Protein AF-A0AAV7CK37-F1 (afdb_monomer_lite)

Structure (mmCIF, N/CA/C/O backbone):
data_AF-A0AAV7CK37-F1
#
_entry.id   AF-A0AAV7CK37-F1
#
loop_
_atom_site.group_PDB
_atom_site.id
_atom_site.type_symbol
_atom_site.label_atom_id
_atom_site.label_alt_id
_atom_site.label_comp_id
_atom_site.label_asym_id
_atom_site.label_entity_id
_atom_site.label_seq_id
_atom_site.pdbx_PDB_ins_code
_atom_site.Cartn_x
_atom_site.Cartn_y
_atom_site.Cartn_z
_atom_site.occupancy
_atom_site.B_iso_or_equiv
_atom_site.auth_seq_id
_atom_site.auth_comp_id
_atom_site.auth_asym_id
_atom_site.auth_atom_id
_atom_site.pdbx_PDB_model_num
ATOM 1 N N . MET A 1 1 ? 27.923 -30.339 36.259 1.00 50.94 1 MET A N 1
ATOM 2 C CA . MET A 1 1 ? 29.121 -29.574 35.852 1.00 50.94 1 MET A CA 1
ATOM 3 C C . MET A 1 1 ? 29.099 -29.269 34.346 1.00 50.94 1 MET A C 1
ATOM 5 O O . MET A 1 1 ? 29.929 -29.786 33.626 1.00 50.94 1 MET A O 1
ATOM 9 N N . TYR A 1 2 ? 28.174 -28.431 33.855 1.00 35.53 2 TYR A N 1
ATOM 10 C CA . TYR A 1 2 ? 28.142 -27.984 32.441 1.00 35.53 2 TYR A CA 1
ATOM 11 C C . TYR A 1 2 ? 27.545 -26.566 32.301 1.00 35.53 2 TYR A C 1
ATOM 13 O O . TYR A 1 2 ? 26.713 -26.288 31.450 1.00 35.53 2 TYR A O 1
ATOM 21 N N . ARG A 1 3 ? 27.951 -25.635 33.175 1.00 47.59 3 ARG A N 1
ATOM 22 C CA . ARG A 1 3 ? 27.621 -24.195 33.061 1.00 47.59 3 ARG A CA 1
ATOM 23 C C . ARG A 1 3 ? 28.866 -23.304 33.170 1.00 47.59 3 ARG A C 1
ATOM 25 O O . ARG A 1 3 ? 28.808 -22.204 33.699 1.00 47.59 3 ARG A O 1
ATOM 32 N N . ARG A 1 4 ? 30.022 -23.794 32.706 1.00 50.53 4 ARG A N 1
ATOM 33 C CA . ARG A 1 4 ? 31.273 -23.007 32.641 1.00 50.53 4 ARG A CA 1
ATOM 34 C C . ARG A 1 4 ? 31.944 -23.007 31.262 1.00 50.53 4 ARG A C 1
ATOM 36 O O . ARG A 1 4 ? 33.038 -22.482 31.141 1.00 50.53 4 ARG A O 1
ATOM 43 N N . ALA A 1 5 ? 31.289 -23.534 30.223 1.00 46.94 5 ALA A N 1
ATOM 44 C CA . ALA A 1 5 ? 31.870 -23.614 28.876 1.00 46.94 5 ALA A CA 1
ATOM 45 C C . ALA A 1 5 ? 31.309 -22.592 27.863 1.00 46.94 5 ALA A C 1
ATOM 47 O O . ALA A 1 5 ? 31.921 -22.392 26.823 1.00 46.94 5 ALA A O 1
ATOM 48 N N . LEU A 1 6 ? 30.204 -21.890 28.156 1.00 41.53 6 LEU A N 1
ATOM 49 C CA . LEU A 1 6 ? 29.609 -20.909 27.225 1.00 41.53 6 LEU A CA 1
ATOM 50 C C . LEU A 1 6 ? 29.933 -19.440 27.540 1.00 41.53 6 LEU A C 1
ATOM 52 O O . LEU A 1 6 ? 29.431 -18.547 26.871 1.00 41.53 6 LEU A O 1
ATOM 56 N N . LEU A 1 7 ? 30.805 -19.177 28.517 1.00 43.31 7 LEU A N 1
ATOM 57 C CA . LEU A 1 7 ? 31.333 -17.830 28.780 1.00 43.31 7 LEU A CA 1
ATOM 58 C C . LEU A 1 7 ? 32.742 -17.616 28.200 1.00 43.31 7 LEU A C 1
ATOM 60 O O . LEU A 1 7 ? 33.297 -16.533 28.336 1.00 43.31 7 LEU A O 1
ATOM 64 N N . SER A 1 8 ? 33.314 -18.618 27.520 1.00 39.12 8 SER A N 1
ATOM 65 C CA . SER A 1 8 ? 34.660 -18.524 26.935 1.00 39.12 8 SER A CA 1
ATOM 66 C C . SER A 1 8 ? 34.685 -18.009 25.489 1.00 39.12 8 SER A C 1
ATOM 68 O O . SER A 1 8 ? 35.768 -17.744 24.981 1.00 39.12 8 SER A O 1
ATOM 70 N N . LEU A 1 9 ? 33.534 -17.855 24.819 1.00 38.38 9 LEU A N 1
ATOM 71 C CA . LEU A 1 9 ? 33.475 -17.397 23.418 1.00 38.38 9 LEU A CA 1
ATOM 72 C C . LEU A 1 9 ? 33.033 -15.934 23.243 1.00 38.38 9 LEU A C 1
ATOM 74 O O . LEU A 1 9 ? 33.060 -15.420 22.133 1.00 38.38 9 LEU A O 1
ATOM 78 N N . TYR A 1 10 ? 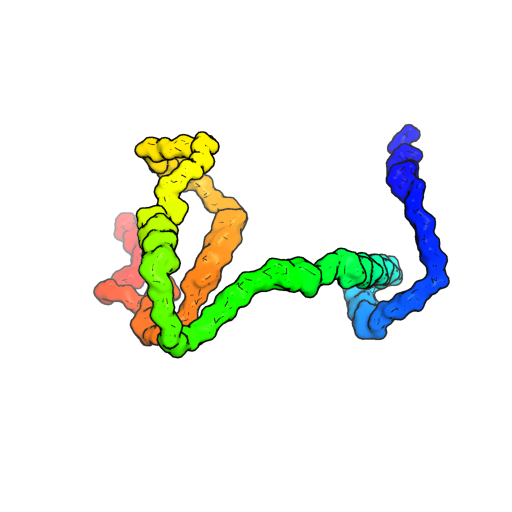32.712 -15.247 24.342 1.00 42.50 10 TYR A N 1
ATOM 79 C CA . TYR A 1 10 ? 32.463 -13.797 24.382 1.00 42.50 10 TYR A CA 1
ATOM 80 C C . TYR A 1 10 ? 33.449 -13.063 25.310 1.00 42.50 10 TYR A C 1
ATOM 82 O O . TYR A 1 10 ? 33.193 -11.951 25.764 1.00 42.50 10 TYR A O 1
ATOM 90 N N . GLY A 1 11 ? 34.595 -13.680 25.609 1.00 42.50 11 GLY A N 1
ATOM 91 C CA . GLY A 1 11 ? 35.696 -13.045 26.330 1.00 42.50 11 GLY A CA 1
ATOM 92 C C . GLY A 1 11 ? 36.666 -12.403 25.348 1.00 42.50 11 GLY A C 1
ATOM 93 O O . GLY A 1 11 ? 37.649 -13.033 24.976 1.00 42.50 11 GLY A O 1
ATOM 94 N N . GLY A 1 12 ? 36.389 -11.181 24.889 1.00 42.38 12 GLY A N 1
ATOM 95 C CA . GLY A 1 12 ? 37.324 -10.540 23.961 1.00 42.38 12 GLY A CA 1
ATOM 96 C C . GLY A 1 12 ? 36.907 -9.240 23.287 1.00 42.38 12 GLY A C 1
ATOM 97 O O . GLY A 1 12 ? 37.352 -8.999 22.174 1.00 42.38 12 GLY A O 1
ATOM 98 N N . LEU A 1 13 ? 36.103 -8.381 23.917 1.00 37.88 13 LEU A N 1
ATOM 99 C CA . LEU A 1 13 ? 36.130 -6.954 23.578 1.00 37.88 13 LEU A CA 1
ATOM 100 C C . LEU A 1 13 ? 36.292 -6.148 24.861 1.00 37.88 13 LEU A C 1
ATOM 102 O O . LEU A 1 13 ? 35.346 -5.906 25.607 1.00 37.88 13 LEU A O 1
ATOM 106 N N . GLN A 1 14 ? 37.543 -5.773 25.111 1.00 38.62 14 GLN A N 1
ATOM 107 C CA . GLN A 1 14 ? 37.938 -4.788 26.103 1.00 38.62 14 GLN A CA 1
ATOM 108 C C . GLN A 1 14 ? 37.073 -3.531 25.911 1.00 38.62 14 GLN A C 1
ATOM 110 O O . GLN A 1 14 ? 37.171 -2.850 24.890 1.00 38.62 14 GLN A O 1
ATOM 115 N N . LEU A 1 15 ? 36.209 -3.246 26.886 1.00 38.91 15 LEU A N 1
ATOM 116 C CA . LEU A 1 15 ? 35.395 -2.035 26.923 1.00 38.91 15 LEU A CA 1
ATOM 117 C C . LEU A 1 15 ? 36.331 -0.814 26.958 1.00 38.91 15 LEU A C 1
ATOM 119 O O . LEU A 1 15 ? 37.142 -0.713 27.886 1.00 38.91 15 LEU A O 1
ATOM 123 N N . PRO A 1 16 ? 36.257 0.124 25.995 1.00 37.53 16 PRO A N 1
ATOM 124 C CA . PRO A 1 16 ? 36.972 1.379 26.130 1.00 37.53 16 PRO A CA 1
ATOM 125 C C . PRO A 1 16 ? 36.409 2.123 27.339 1.00 37.53 16 PRO A C 1
ATOM 127 O O . PRO A 1 16 ? 35.198 2.291 27.491 1.00 37.53 16 PRO A O 1
ATOM 130 N N . GLY A 1 17 ? 37.337 2.510 28.211 1.00 39.66 17 GLY A N 1
ATOM 131 C CA . GLY A 1 17 ? 37.085 3.107 29.506 1.00 39.66 17 GLY A CA 1
ATOM 132 C C . GLY A 1 17 ? 36.079 4.251 29.481 1.00 39.66 17 GLY A C 1
ATOM 133 O O . GLY A 1 17 ? 35.983 5.028 28.530 1.00 39.66 17 GLY A O 1
ATOM 134 N N . ASN A 1 18 ? 35.368 4.314 30.602 1.00 49.09 18 ASN A N 1
ATOM 135 C CA . ASN A 1 18 ? 34.444 5.343 31.037 1.00 49.09 18 ASN A CA 1
ATOM 136 C C . ASN A 1 18 ? 34.843 6.749 30.546 1.00 49.09 18 ASN A C 1
ATOM 138 O O . ASN A 1 18 ? 35.682 7.429 31.134 1.00 49.09 18 ASN A O 1
ATOM 142 N N . ARG A 1 19 ? 34.246 7.170 29.430 1.00 46.94 19 ARG A N 1
ATOM 143 C CA . ARG A 1 19 ? 34.138 8.566 29.006 1.00 46.94 19 ARG A CA 1
ATOM 144 C C . ARG A 1 19 ? 32.718 8.732 28.508 1.00 46.94 19 ARG A C 1
ATOM 146 O O . ARG A 1 19 ? 32.388 8.325 27.394 1.00 46.94 19 ARG A O 1
ATOM 153 N N . GLU A 1 20 ? 31.876 9.249 29.387 1.00 54.72 20 GLU A N 1
ATOM 154 C CA . GLU A 1 20 ? 30.467 9.533 29.154 1.00 54.72 20 GLU A CA 1
ATOM 155 C C . GLU A 1 20 ? 30.320 10.454 27.938 1.00 54.72 20 GLU A C 1
ATOM 157 O O . GLU A 1 20 ? 30.398 11.675 28.034 1.00 54.72 20 GLU A O 1
ATOM 162 N N . LYS A 1 21 ? 30.140 9.877 26.747 1.00 58.34 21 LYS A N 1
ATOM 163 C CA . LYS A 1 21 ? 29.645 10.653 25.612 1.00 58.34 21 LYS A CA 1
ATOM 164 C C . LYS A 1 21 ? 28.191 10.988 25.934 1.00 58.34 21 LYS A C 1
ATOM 166 O O . LYS A 1 21 ? 27.403 10.048 26.086 1.00 58.34 21 LYS A O 1
ATOM 171 N N . PRO A 1 22 ? 27.822 12.275 26.034 1.00 65.44 22 PRO A N 1
ATOM 172 C CA . PRO A 1 22 ? 26.470 12.630 26.410 1.00 65.44 22 PRO A CA 1
ATOM 173 C C . PRO A 1 22 ? 25.499 12.134 25.332 1.00 65.44 22 PRO A C 1
ATOM 175 O O . PRO A 1 22 ? 25.623 12.412 24.129 1.00 65.44 22 PRO A O 1
ATOM 178 N N . VAL A 1 23 ? 24.546 11.324 25.783 1.00 73.06 23 VAL A N 1
ATOM 179 C CA . VAL A 1 23 ? 23.271 11.133 25.095 1.00 73.06 23 VAL A CA 1
ATOM 180 C C . VAL A 1 23 ? 22.524 12.466 25.226 1.00 73.06 23 VAL A C 1
ATOM 182 O O . VAL A 1 23 ? 22.715 13.173 26.217 1.00 73.06 23 VAL A O 1
ATOM 185 N N . SER A 1 24 ? 21.773 12.884 24.203 1.00 86.25 24 SER A N 1
ATOM 186 C CA . SER A 1 24 ? 21.024 14.143 24.296 1.00 86.25 24 SER A CA 1
ATOM 187 C C . SER A 1 24 ? 20.072 14.085 25.489 1.00 86.25 24 SER A C 1
ATOM 189 O O . SER A 1 24 ? 19.526 13.026 25.797 1.00 86.25 24 SER A O 1
ATOM 191 N N . LYS A 1 25 ? 19.890 15.226 26.163 1.00 87.69 25 LYS A N 1
ATOM 192 C CA . LYS A 1 25 ? 19.057 15.325 27.368 1.00 87.69 25 LYS A CA 1
ATOM 193 C C . LYS A 1 25 ? 17.646 14.771 27.127 1.00 87.69 25 LYS A C 1
ATOM 195 O O . LYS A 1 25 ? 17.171 13.964 27.907 1.00 87.69 25 LYS A O 1
ATOM 200 N N . GLU A 1 26 ? 17.075 15.074 25.963 1.00 92.38 26 GLU A N 1
ATOM 201 C CA . GLU A 1 26 ? 15.769 14.569 25.517 1.00 92.38 26 GLU A CA 1
ATOM 202 C C . GLU A 1 26 ? 15.684 13.034 25.463 1.00 92.38 26 GLU A C 1
ATOM 204 O O . GLU A 1 26 ? 14.687 12.452 25.877 1.00 92.38 26 GLU A O 1
ATOM 209 N N . LEU A 1 27 ? 16.732 12.357 24.977 1.00 90.56 27 LEU A N 1
ATOM 210 C CA . LEU A 1 27 ? 16.749 10.893 24.883 1.00 90.56 27 LEU A CA 1
ATOM 211 C C . LEU A 1 27 ? 16.927 10.234 26.256 1.00 90.56 27 LEU A C 1
ATOM 213 O O . LEU A 1 27 ? 16.428 9.132 26.469 1.00 90.56 27 LEU A O 1
ATOM 217 N N . ALA A 1 28 ? 17.626 10.897 27.180 1.00 90.38 28 ALA A N 1
ATOM 218 C CA . ALA A 1 28 ? 17.742 10.436 28.560 1.00 90.38 28 ALA A CA 1
ATOM 219 C C . ALA A 1 28 ? 16.413 10.591 29.316 1.00 90.38 28 ALA A C 1
ATOM 221 O O . ALA A 1 28 ? 15.982 9.655 29.987 1.00 90.38 28 ALA A O 1
ATOM 222 N N . ASP A 1 29 ? 15.726 11.719 29.131 1.00 93.19 29 ASP A N 1
ATOM 223 C CA . ASP A 1 29 ? 14.408 11.963 29.723 1.00 93.19 29 ASP A CA 1
ATOM 224 C C . ASP A 1 29 ? 13.376 10.948 29.194 1.00 93.19 29 ASP A C 1
ATOM 226 O O . ASP A 1 29 ? 12.617 10.362 29.968 1.00 93.19 29 ASP A O 1
ATOM 230 N N . ALA A 1 30 ? 13.403 10.653 27.889 1.00 94.25 30 ALA A N 1
ATOM 231 C CA . ALA A 1 30 ? 12.558 9.623 27.284 1.00 94.25 30 ALA A CA 1
ATOM 232 C C . ALA A 1 30 ? 12.861 8.216 27.830 1.00 94.25 30 ALA A C 1
ATOM 234 O O . ALA A 1 30 ? 11.939 7.461 28.140 1.00 94.25 30 ALA A O 1
ATOM 235 N N . ALA A 1 31 ? 14.141 7.869 27.994 1.00 92.06 31 ALA A N 1
ATOM 236 C CA . ALA A 1 31 ? 14.549 6.603 28.600 1.00 92.06 31 ALA A CA 1
ATOM 237 C C . ALA A 1 31 ? 14.022 6.458 30.034 1.00 92.06 31 ALA A C 1
ATOM 239 O O . ALA A 1 31 ? 13.506 5.401 30.402 1.00 92.06 31 ALA A O 1
ATOM 240 N N . SER A 1 32 ? 14.100 7.535 30.817 1.00 91.25 32 SER A N 1
ATOM 241 C CA . SER A 1 32 ? 13.591 7.586 32.187 1.00 91.25 32 SER A CA 1
ATOM 242 C C . SER A 1 32 ? 12.061 7.464 32.239 1.00 91.25 32 SER A C 1
ATOM 244 O O . SER A 1 32 ? 11.516 6.713 33.056 1.00 91.25 32 SER A O 1
ATOM 246 N N . ALA A 1 33 ? 11.348 8.115 31.314 1.00 94.88 33 ALA A N 1
ATOM 247 C CA . ALA A 1 33 ? 9.896 7.992 31.190 1.00 94.88 33 ALA A CA 1
ATOM 248 C C . ALA A 1 33 ? 9.464 6.547 30.878 1.00 94.88 33 ALA A C 1
ATOM 250 O O . ALA A 1 33 ? 8.536 6.035 31.502 1.00 94.88 33 ALA A O 1
ATOM 251 N N . VAL A 1 34 ? 10.177 5.859 29.979 1.00 94.19 34 VAL A N 1
ATOM 252 C CA . VAL A 1 34 ? 9.923 4.442 29.659 1.00 94.19 34 VAL A CA 1
ATOM 253 C C . VAL A 1 34 ? 10.280 3.535 30.836 1.00 94.19 34 VAL A C 1
ATOM 255 O O . VAL A 1 34 ? 9.528 2.628 31.170 1.00 94.19 34 VAL A O 1
ATOM 258 N N . ALA A 1 35 ? 11.388 3.785 31.530 1.00 93.50 35 ALA A N 1
ATOM 259 C CA . ALA A 1 35 ? 11.752 3.002 32.709 1.00 93.50 35 ALA A CA 1
ATOM 260 C C . ALA A 1 35 ? 10.707 3.118 33.835 1.00 93.50 35 ALA A C 1
ATOM 262 O O . ALA A 1 35 ? 10.480 2.161 34.577 1.00 93.50 35 ALA A O 1
ATOM 263 N N . SER A 1 36 ? 10.027 4.264 33.929 1.00 91.38 36 SER A N 1
ATOM 264 C CA . SER A 1 36 ? 8.967 4.520 34.912 1.00 91.38 36 SER A CA 1
ATOM 265 C C . SER A 1 36 ? 7.729 3.632 34.721 1.00 91.38 36 SER A C 1
ATOM 267 O O . SER A 1 36 ? 6.956 3.465 35.662 1.00 91.38 36 SER A O 1
ATOM 269 N N . THR A 1 37 ? 7.552 3.002 33.551 1.00 94.69 37 THR A N 1
ATOM 270 C CA . THR A 1 37 ? 6.471 2.026 33.324 1.00 94.69 37 THR A CA 1
ATOM 271 C C . THR A 1 37 ? 6.769 0.649 33.928 1.00 94.69 37 THR A C 1
ATOM 273 O O . THR A 1 37 ? 5.878 -0.197 33.962 1.00 94.69 37 THR A O 1
ATOM 276 N N . TYR A 1 38 ? 7.995 0.413 34.420 1.00 91.06 38 TYR A N 1
ATOM 277 C CA . TYR A 1 38 ? 8.443 -0.855 35.012 1.00 91.06 38 TYR A CA 1
ATOM 278 C C . TYR A 1 38 ? 8.916 -0.663 36.471 1.00 91.06 38 TYR A C 1
ATOM 280 O O . TYR A 1 38 ? 10.122 -0.605 36.735 1.00 91.06 38 TYR A O 1
ATOM 288 N N . PRO A 1 39 ? 7.997 -0.613 37.460 1.00 83.44 39 PRO A N 1
ATOM 289 C CA . PRO A 1 39 ? 8.312 -0.224 38.842 1.00 83.44 39 PRO A CA 1
ATOM 290 C C . PRO A 1 39 ? 9.304 -1.145 39.565 1.00 83.44 39 PRO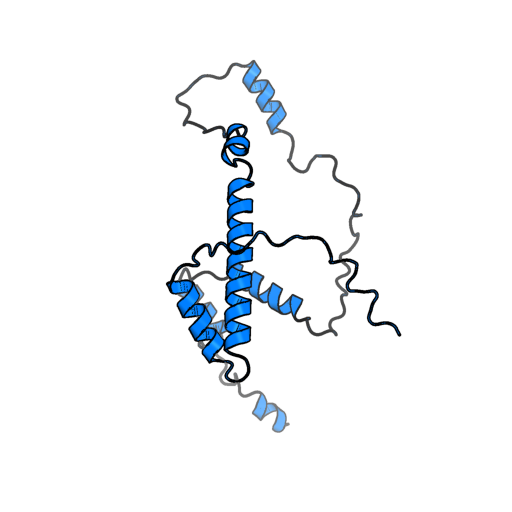 A C 1
ATOM 292 O O . PRO A 1 39 ? 10.030 -0.710 40.453 1.00 83.44 39 PRO A O 1
ATOM 295 N N . SER A 1 40 ? 9.350 -2.426 39.196 1.00 88.94 40 SER A N 1
ATOM 296 C CA . SER A 1 40 ? 10.216 -3.422 39.836 1.00 88.94 40 SER A CA 1
ATOM 297 C C . SER A 1 40 ? 11.673 -3.364 39.366 1.00 88.94 40 SER A C 1
ATOM 299 O O . SER A 1 40 ? 12.555 -3.855 40.069 1.00 88.94 40 SER A O 1
ATOM 301 N N . GLN A 1 41 ? 11.942 -2.788 38.188 1.00 90.12 41 GLN A N 1
ATOM 302 C CA . GLN A 1 41 ? 13.250 -2.857 37.519 1.00 90.12 41 GLN A CA 1
ATOM 303 C C . GLN A 1 41 ? 13.686 -1.526 36.892 1.00 90.12 41 GLN A C 1
ATOM 305 O O . GLN A 1 41 ? 14.629 -1.499 36.107 1.00 90.12 41 GLN A O 1
ATOM 310 N N . GLN A 1 42 ? 13.064 -0.411 37.280 1.00 90.69 42 GLN A N 1
ATOM 311 C CA . GLN A 1 42 ? 13.282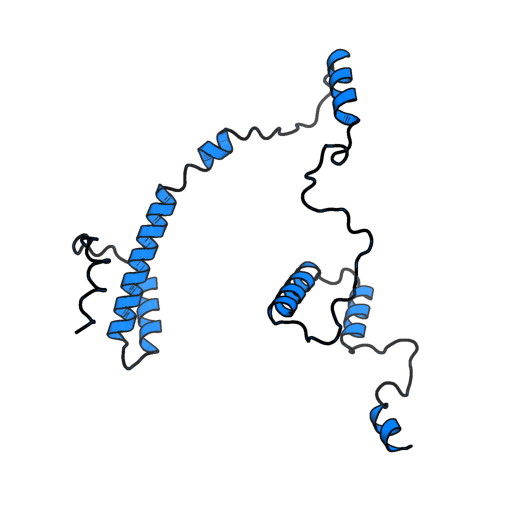 0.924 36.711 1.00 90.69 42 GLN A CA 1
ATOM 312 C C . GLN A 1 42 ? 14.766 1.269 36.495 1.00 90.69 42 GLN A C 1
ATOM 314 O O . GLN A 1 42 ? 15.172 1.606 35.388 1.00 90.69 42 GLN A O 1
ATOM 319 N N . LYS A 1 43 ? 15.608 1.102 37.524 1.00 89.38 43 LYS A N 1
ATOM 320 C CA . LYS A 1 43 ? 17.047 1.414 37.439 1.00 89.38 43 LYS A CA 1
ATOM 321 C C . LYS A 1 43 ? 17.802 0.524 36.447 1.00 89.38 43 LYS A C 1
ATOM 323 O O . LYS A 1 43 ? 18.739 0.987 35.805 1.00 89.38 43 LYS A O 1
ATOM 328 N N . GLN A 1 44 ? 17.419 -0.750 36.347 1.00 90.00 44 GLN A N 1
ATOM 329 C CA . GLN A 1 44 ? 18.047 -1.701 35.426 1.00 90.00 44 GLN A CA 1
ATOM 330 C C . GLN A 1 44 ? 17.647 -1.368 33.987 1.00 90.00 44 GLN A C 1
ATOM 332 O O . GLN A 1 44 ? 18.528 -1.162 33.155 1.00 90.00 44 GLN A O 1
ATOM 337 N N . VAL A 1 45 ? 16.344 -1.190 33.745 1.00 93.31 45 VAL A N 1
ATOM 338 C CA . VAL A 1 45 ? 15.768 -0.847 32.436 1.00 93.31 45 VAL A CA 1
ATOM 339 C C . VAL A 1 45 ? 16.333 0.472 31.903 1.00 93.31 45 VAL A C 1
ATOM 341 O O . VAL A 1 45 ? 16.752 0.540 30.751 1.00 93.31 45 VAL A O 1
ATOM 344 N N . GLU A 1 46 ? 16.418 1.508 32.741 1.00 92.06 46 GLU A N 1
ATOM 345 C CA . GLU A 1 46 ? 17.001 2.798 32.355 1.00 92.06 46 GLU A CA 1
ATOM 346 C C . GLU A 1 46 ? 18.480 2.658 31.963 1.00 92.06 46 GLU A C 1
ATOM 348 O O . GLU A 1 46 ? 18.907 3.153 30.917 1.00 92.06 46 GLU A O 1
ATOM 353 N N . SER A 1 47 ? 19.268 1.942 32.776 1.00 91.44 47 SER A N 1
ATOM 354 C CA . SER A 1 47 ? 20.698 1.748 32.518 1.00 91.44 47 SER A CA 1
ATOM 355 C C . SER A 1 47 ? 20.968 0.943 31.242 1.00 91.44 47 SER A C 1
ATOM 357 O O . SER A 1 47 ? 21.877 1.285 30.480 1.00 91.44 47 SER A O 1
ATOM 359 N N . GLU A 1 48 ? 20.148 -0.077 30.977 1.00 93.38 48 GLU A N 1
ATOM 360 C CA . GLU A 1 48 ? 20.251 -0.935 29.799 1.00 93.38 48 GLU A CA 1
ATOM 361 C C . GLU A 1 48 ? 19.868 -0.169 28.529 1.00 93.38 48 GLU A C 1
ATOM 363 O O . GLU A 1 48 ? 20.612 -0.191 27.543 1.00 93.38 48 GLU A O 1
ATOM 368 N N . LEU A 1 49 ? 18.782 0.611 28.575 1.00 92.75 49 LEU A N 1
ATOM 369 C CA . LEU A 1 49 ? 18.344 1.425 27.442 1.00 92.75 49 LEU A CA 1
ATOM 370 C C . LEU A 1 49 ? 19.380 2.502 27.086 1.00 92.75 49 LEU A C 1
ATOM 372 O O . LEU A 1 49 ? 19.729 2.685 25.916 1.00 92.75 49 LEU A O 1
ATOM 376 N N . LEU A 1 50 ? 19.943 3.182 28.089 1.00 92.00 50 LEU A N 1
ATOM 377 C CA . LEU A 1 50 ? 21.008 4.166 27.875 1.00 92.00 50 LEU A CA 1
ATOM 378 C C . LEU A 1 50 ? 22.277 3.523 27.302 1.00 92.00 50 LEU A C 1
ATOM 380 O O . LEU A 1 50 ? 22.949 4.127 26.459 1.00 92.00 50 LEU A O 1
ATOM 384 N N . GLN A 1 51 ? 22.616 2.303 27.725 1.00 91.00 51 GLN A N 1
ATOM 385 C CA . GLN A 1 51 ? 23.741 1.559 27.164 1.00 91.00 51 GLN A CA 1
ATOM 386 C C . GLN A 1 51 ? 23.500 1.207 25.690 1.00 91.00 51 GLN A C 1
ATOM 388 O O . GLN A 1 51 ? 24.374 1.462 24.856 1.00 91.00 51 GLN A O 1
ATOM 393 N N . GLN A 1 52 ? 22.316 0.696 25.348 1.00 91.69 52 GLN A N 1
ATOM 394 C CA . GLN A 1 52 ? 21.944 0.372 23.969 1.00 91.69 52 GLN A CA 1
ATOM 395 C C . GLN A 1 52 ? 21.948 1.608 23.060 1.00 91.69 52 GLN A C 1
ATOM 397 O O . GLN A 1 52 ? 22.524 1.569 21.970 1.00 91.69 52 GLN A O 1
ATOM 402 N N . LEU A 1 53 ? 21.405 2.737 23.525 1.00 91.50 53 LEU A N 1
ATOM 403 C CA . LEU A 1 53 ? 21.415 4.000 22.778 1.00 91.50 53 LEU A CA 1
ATOM 404 C C . LEU A 1 53 ? 22.838 4.477 22.466 1.00 91.50 53 LEU A C 1
ATOM 406 O O . LEU A 1 53 ? 23.115 4.955 21.363 1.00 91.50 53 LEU A O 1
ATOM 410 N N . ARG A 1 54 ? 23.771 4.324 23.413 1.00 88.19 54 ARG A N 1
ATOM 411 C CA . ARG A 1 54 ? 25.185 4.668 23.194 1.00 88.19 54 ARG A CA 1
ATOM 412 C C . ARG A 1 54 ? 25.824 3.774 22.134 1.00 88.19 54 ARG A C 1
ATOM 414 O O . ARG A 1 54 ? 26.546 4.296 21.284 1.00 88.19 54 ARG A O 1
ATOM 421 N N . LEU A 1 55 ? 25.551 2.469 22.166 1.00 89.75 55 LEU A N 1
ATOM 422 C CA . LEU A 1 55 ? 26.052 1.516 21.170 1.00 89.75 55 LEU A CA 1
ATOM 423 C C . LEU A 1 55 ? 25.509 1.836 19.774 1.00 89.75 55 LEU A C 1
ATOM 425 O O . LEU A 1 55 ? 26.287 1.973 18.832 1.00 89.75 55 LEU A O 1
ATOM 429 N N . HIS A 1 56 ? 24.200 2.059 19.653 1.00 87.56 56 HIS A N 1
ATOM 430 C CA . HIS A 1 56 ? 23.572 2.424 18.382 1.00 87.56 56 HIS A CA 1
ATOM 431 C C . HIS A 1 56 ? 24.089 3.757 17.841 1.00 87.56 56 HIS A C 1
ATOM 433 O O . HIS A 1 56 ? 24.341 3.867 16.646 1.00 87.56 56 HIS A O 1
ATOM 439 N N . LYS A 1 57 ? 24.322 4.759 18.699 1.00 86.75 57 LYS A N 1
ATOM 440 C CA . LYS A 1 57 ? 24.919 6.038 18.284 1.00 86.75 57 LYS A CA 1
ATOM 441 C C . LYS A 1 57 ? 26.334 5.850 17.735 1.00 86.75 57 LYS A C 1
ATOM 443 O O . LYS A 1 57 ? 26.681 6.467 16.734 1.00 86.75 57 LYS A O 1
ATOM 448 N N . GLN A 1 58 ? 27.148 5.000 18.363 1.00 84.50 58 GLN A N 1
ATOM 449 C CA . GLN A 1 58 ? 28.492 4.687 17.865 1.00 84.50 58 GLN A CA 1
ATOM 450 C C . GLN A 1 58 ? 28.436 3.949 16.529 1.00 84.50 58 GLN A C 1
ATOM 452 O O . GLN A 1 58 ? 29.106 4.364 15.589 1.00 84.50 58 GLN A O 1
ATOM 457 N N . MET A 1 59 ? 27.585 2.929 16.420 1.00 83.75 59 MET A N 1
ATOM 458 C CA . MET A 1 59 ? 27.385 2.178 15.183 1.00 83.75 59 MET A CA 1
ATOM 459 C C . MET A 1 59 ? 26.855 3.073 14.053 1.00 83.75 59 MET A C 1
ATOM 461 O O . MET A 1 59 ? 27.345 2.994 12.933 1.00 83.75 59 MET A O 1
ATOM 465 N N . ALA A 1 60 ? 25.913 3.976 14.337 1.00 84.12 60 ALA A N 1
ATOM 466 C CA . ALA A 1 60 ? 25.388 4.937 13.369 1.00 84.12 60 ALA A CA 1
ATOM 467 C C . ALA A 1 60 ? 26.458 5.939 12.909 1.00 84.12 60 ALA A C 1
ATOM 469 O O . ALA A 1 60 ? 26.551 6.228 11.719 1.00 84.12 60 ALA A O 1
ATOM 470 N N . GLU A 1 61 ? 27.301 6.438 13.819 1.00 82.81 61 GLU A N 1
ATOM 471 C CA . GLU A 1 61 ? 28.437 7.300 13.471 1.00 82.81 61 GLU A CA 1
ATOM 472 C C . GLU A 1 61 ? 29.508 6.550 12.666 1.00 82.81 61 GLU A C 1
ATOM 474 O O . GLU A 1 61 ? 30.069 7.101 11.720 1.00 82.81 61 GLU A O 1
ATOM 479 N N . GLU A 1 62 ? 29.774 5.282 12.980 1.00 81.31 62 GLU A N 1
ATOM 480 C CA . GLU A 1 62 ? 30.668 4.435 12.187 1.00 81.31 62 GLU A CA 1
ATOM 481 C C . GLU A 1 62 ? 30.103 4.148 10.799 1.00 81.31 62 GLU A C 1
ATOM 483 O O . GLU A 1 62 ? 30.833 4.278 9.822 1.00 81.31 62 GLU A O 1
ATOM 488 N N . ILE A 1 63 ? 28.812 3.835 10.678 1.00 76.88 63 ILE A N 1
ATOM 489 C CA . ILE A 1 63 ? 28.131 3.669 9.387 1.00 76.88 63 ILE A CA 1
ATOM 490 C C . ILE A 1 63 ? 28.141 4.984 8.609 1.00 76.88 63 ILE A C 1
ATOM 492 O O . ILE A 1 63 ? 28.375 4.973 7.408 1.00 76.88 63 ILE A O 1
ATOM 496 N N . ARG A 1 64 ? 27.959 6.129 9.267 1.00 73.94 64 ARG A N 1
ATOM 497 C CA . ARG A 1 64 ? 28.023 7.449 8.628 1.00 73.94 64 ARG A CA 1
ATOM 498 C C . ARG A 1 64 ? 29.433 7.793 8.142 1.00 73.94 64 ARG A C 1
ATOM 500 O O . ARG A 1 64 ? 29.573 8.405 7.090 1.00 73.94 64 ARG A O 1
ATOM 507 N N . ARG A 1 65 ? 30.474 7.385 8.875 1.00 70.69 65 ARG A N 1
ATOM 508 C CA . ARG A 1 65 ? 31.886 7.546 8.473 1.00 70.69 65 ARG A CA 1
ATOM 509 C C . ARG A 1 65 ? 32.321 6.540 7.405 1.00 70.69 65 ARG A C 1
ATOM 511 O O . ARG A 1 65 ? 33.123 6.882 6.544 1.00 70.69 65 ARG A O 1
ATOM 518 N N . LYS A 1 66 ? 31.831 5.300 7.484 1.00 68.62 66 LYS A N 1
ATOM 519 C CA . LYS A 1 66 ? 32.157 4.178 6.586 1.00 68.62 66 LYS A CA 1
ATOM 520 C C . LYS A 1 66 ? 31.226 4.096 5.380 1.00 68.62 66 LYS A C 1
ATOM 522 O O . LYS A 1 66 ? 31.513 3.334 4.460 1.00 68.62 66 LYS A O 1
ATOM 527 N N . GLY A 1 67 ? 30.133 4.856 5.379 1.00 65.25 67 GLY A N 1
ATOM 528 C CA . GLY A 1 67 ? 29.233 5.061 4.255 1.00 65.25 67 GLY A CA 1
ATOM 529 C C . GLY A 1 67 ? 30.049 5.608 3.102 1.00 65.25 67 GLY A C 1
ATOM 530 O O . GLY A 1 67 ? 30.244 6.812 2.988 1.00 65.25 67 GLY A O 1
ATOM 531 N N . SER A 1 68 ? 30.611 4.680 2.327 1.00 61.88 68 SER A N 1
ATOM 532 C CA . SER A 1 68 ? 31.524 4.931 1.226 1.00 61.88 68 SER A CA 1
ATOM 533 C C . SER A 1 68 ? 30.922 6.030 0.381 1.00 61.88 68 SER A C 1
ATOM 535 O O . SER A 1 68 ? 29.806 5.839 -0.098 1.00 61.88 68 SER A O 1
ATOM 537 N N . ASP A 1 69 ? 31.649 7.148 0.263 1.00 68.12 69 ASP A N 1
ATOM 538 C CA . ASP A 1 69 ? 31.259 8.374 -0.429 1.00 68.12 69 ASP A CA 1
ATOM 539 C C . ASP A 1 69 ? 30.292 8.051 -1.570 1.00 68.12 69 ASP A C 1
ATOM 541 O O . ASP A 1 69 ? 30.713 7.672 -2.666 1.00 68.12 69 ASP A O 1
ATOM 545 N N . ILE A 1 70 ? 28.985 8.173 -1.322 1.00 72.62 70 ILE A N 1
ATOM 546 C CA . ILE A 1 70 ? 27.976 7.954 -2.364 1.00 72.62 70 ILE A CA 1
ATOM 547 C C . ILE A 1 70 ? 28.281 8.926 -3.515 1.00 72.62 70 ILE A C 1
ATOM 549 O O . ILE A 1 70 ? 28.125 8.587 -4.680 1.00 72.62 70 ILE A O 1
ATOM 553 N N . SER A 1 71 ? 28.879 10.077 -3.193 1.00 69.88 71 SER A N 1
ATOM 554 C CA . SER A 1 71 ? 29.517 11.006 -4.122 1.00 69.88 71 SER A CA 1
ATOM 555 C C . SER A 1 71 ? 30.545 10.354 -5.057 1.00 69.88 71 SER A C 1
ATOM 557 O O . SER A 1 71 ? 30.503 10.644 -6.246 1.00 69.88 71 SER A O 1
ATOM 559 N N . LYS A 1 72 ? 31.434 9.456 -4.602 1.00 74.25 72 LYS A N 1
ATOM 560 C CA . LYS A 1 72 ? 32.367 8.720 -5.487 1.00 74.25 72 LYS A CA 1
ATOM 561 C C . LYS A 1 72 ? 31.635 7.746 -6.407 1.00 74.25 72 LYS A C 1
ATOM 563 O O . LYS A 1 72 ? 31.989 7.649 -7.578 1.00 74.25 72 LYS A O 1
ATOM 568 N N . VAL A 1 73 ? 30.604 7.067 -5.905 1.00 77.25 73 VAL A N 1
ATOM 569 C CA . VAL A 1 73 ? 29.790 6.139 -6.710 1.00 77.25 73 VAL A CA 1
ATOM 570 C C . VAL A 1 73 ? 28.977 6.902 -7.769 1.00 77.25 73 VAL A C 1
ATOM 572 O O . VAL A 1 73 ? 28.976 6.524 -8.939 1.00 77.25 73 VAL A O 1
ATOM 575 N N . ILE A 1 74 ? 28.368 8.033 -7.398 1.00 72.44 74 ILE A N 1
ATOM 576 C CA . ILE A 1 74 ? 27.595 8.904 -8.297 1.00 72.44 74 ILE A CA 1
ATOM 577 C C . ILE A 1 74 ? 28.507 9.664 -9.272 1.00 72.44 74 ILE A C 1
ATOM 579 O O . ILE A 1 74 ? 28.109 9.898 -10.410 1.00 72.44 74 ILE A O 1
ATOM 583 N N . SER A 1 75 ? 29.748 9.994 -8.899 1.00 74.81 75 SER A N 1
ATOM 584 C CA . SER A 1 75 ? 30.695 10.682 -9.798 1.00 74.81 75 SER A CA 1
ATOM 585 C C . SER A 1 75 ? 31.016 9.873 -11.059 1.00 74.81 75 SER A C 1
ATOM 587 O O . SER A 1 75 ? 31.284 10.453 -12.110 1.00 74.81 75 SER A O 1
ATOM 589 N N . GLY A 1 76 ? 30.960 8.538 -10.983 1.00 69.88 76 GLY A N 1
ATOM 590 C CA . GLY A 1 76 ? 31.113 7.658 -12.146 1.00 69.88 76 GLY A CA 1
ATOM 591 C C . GLY A 1 76 ? 29.840 7.507 -12.990 1.00 69.88 76 GLY A C 1
ATOM 592 O O . GLY A 1 76 ? 29.904 7.061 -14.138 1.00 69.88 76 GLY A O 1
ATOM 593 N N . MET A 1 77 ? 28.675 7.894 -12.461 1.00 73.69 77 MET A N 1
ATOM 594 C CA . MET A 1 77 ? 27.390 7.784 -13.150 1.00 73.69 77 MET A CA 1
ATOM 595 C C . MET A 1 77 ? 27.181 8.985 -14.078 1.00 73.69 77 MET A C 1
ATOM 597 O O . MET A 1 77 ? 26.644 10.027 -13.704 1.00 73.69 77 MET A O 1
ATOM 601 N N . LYS A 1 78 ? 27.576 8.833 -15.345 1.00 68.06 78 LYS A N 1
ATOM 602 C CA . LYS A 1 78 ? 27.324 9.834 -16.390 1.00 68.06 78 LYS A CA 1
ATOM 603 C C . LYS A 1 78 ? 25.853 9.807 -16.820 1.00 68.06 78 LYS A C 1
ATOM 605 O O . LYS A 1 78 ? 25.487 9.141 -17.789 1.00 68.06 78 LYS A O 1
ATOM 610 N N . VAL A 1 79 ? 25.004 10.561 -16.125 1.00 68.81 79 VAL A N 1
ATOM 611 C CA . VAL A 1 79 ? 23.620 10.806 -16.553 1.00 68.81 79 VAL A CA 1
ATOM 612 C C . VAL A 1 79 ? 23.658 11.689 -17.800 1.00 68.81 79 VAL A C 1
ATOM 614 O O . VAL A 1 79 ? 24.038 12.859 -17.745 1.00 68.81 79 VAL A O 1
ATOM 617 N N . LYS A 1 80 ? 23.283 11.136 -18.960 1.00 63.62 80 LYS A N 1
ATOM 618 C CA . LYS A 1 80 ? 23.083 11.931 -20.177 1.00 63.62 80 LYS A CA 1
ATOM 619 C C . LYS A 1 80 ? 21.870 12.839 -19.958 1.00 63.62 80 LYS A C 1
ATOM 621 O O . LYS A 1 80 ? 20.744 12.442 -20.238 1.00 63.62 80 LYS A O 1
ATOM 626 N N . LYS A 1 81 ? 22.097 14.062 -19.471 1.00 56.91 81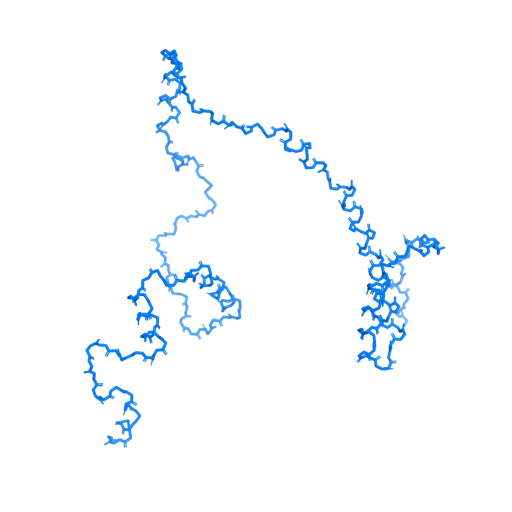 LYS A N 1
ATOM 627 C CA . LYS A 1 81 ? 21.100 15.137 -19.514 1.00 56.91 81 LYS A CA 1
ATOM 628 C C . LYS A 1 81 ? 20.841 15.441 -20.988 1.00 56.91 81 LYS A C 1
ATOM 630 O O . LYS A 1 81 ? 21.664 16.077 -21.645 1.00 56.91 81 LYS A O 1
ATOM 635 N N . GLN A 1 82 ? 19.748 14.915 -21.536 1.00 52.38 82 GLN A N 1
ATOM 636 C CA . GLN A 1 82 ? 19.307 15.310 -22.867 1.00 52.38 82 GLN A CA 1
ATOM 637 C C . GLN A 1 82 ? 18.919 16.786 -22.804 1.00 52.38 82 GLN A C 1
ATOM 639 O O . GLN A 1 82 ? 17.917 17.151 -22.197 1.00 52.38 82 GLN A O 1
ATOM 644 N N . MET A 1 83 ? 19.754 17.645 -23.385 1.00 53.50 83 MET A N 1
ATOM 645 C CA . MET A 1 83 ? 19.339 19.004 -23.708 1.00 53.50 83 MET A CA 1
ATOM 646 C C . MET A 1 83 ? 18.398 18.940 -24.917 1.00 53.50 83 MET A C 1
ATOM 648 O O . MET A 1 83 ? 18.629 18.106 -25.803 1.00 53.50 83 MET A O 1
ATOM 652 N N . PRO A 1 84 ? 17.355 19.787 -24.983 1.00 47.91 84 PRO A N 1
ATOM 653 C CA . PRO A 1 84 ? 16.547 19.905 -26.188 1.00 47.91 84 PRO A CA 1
ATOM 654 C C . PRO A 1 84 ? 17.478 20.294 -27.340 1.00 47.91 84 PRO A C 1
ATOM 656 O O . PRO A 1 84 ? 18.153 21.321 -27.300 1.00 47.91 84 PRO A O 1
ATOM 659 N N . LYS A 1 85 ? 17.597 19.401 -28.327 1.00 54.56 85 LYS A N 1
ATOM 660 C CA . LYS A 1 85 ? 18.497 19.566 -29.467 1.00 54.56 85 LYS A CA 1
ATOM 661 C C . LYS A 1 85 ? 17.966 20.682 -30.367 1.00 54.56 85 LYS A C 1
ATOM 663 O O . LYS A 1 85 ? 17.102 20.433 -31.202 1.00 54.56 85 LYS A O 1
ATOM 668 N N . THR A 1 86 ? 18.525 21.882 -30.260 1.00 50.66 86 THR A N 1
ATOM 669 C CA . THR A 1 86 ? 18.569 22.812 -31.393 1.00 50.66 86 THR A CA 1
ATOM 670 C C . THR A 1 86 ? 19.456 22.183 -32.472 1.00 50.66 86 THR A C 1
ATOM 672 O O . THR A 1 86 ? 20.506 21.610 -32.174 1.00 50.66 86 THR A O 1
ATOM 675 N N . GLY A 1 87 ? 18.962 22.176 -33.709 1.00 55.22 87 GLY A N 1
ATOM 676 C CA . GLY A 1 87 ? 19.346 21.237 -34.762 1.00 55.22 87 GLY A CA 1
ATOM 677 C C . GLY A 1 87 ? 20.846 21.125 -35.037 1.00 55.22 87 GLY A C 1
ATOM 678 O O . GLY A 1 87 ? 21.460 22.027 -35.595 1.00 55.22 87 GLY A O 1
ATOM 679 N N . LYS A 1 88 ? 21.410 19.951 -34.738 1.00 55.78 88 LYS A N 1
ATOM 680 C CA . LYS A 1 88 ? 22.685 19.492 -35.294 1.00 55.78 88 LYS A CA 1
ATOM 681 C C . LYS A 1 88 ? 22.376 18.308 -36.206 1.00 55.78 88 LYS A C 1
ATOM 683 O O . LYS A 1 88 ? 21.865 17.287 -35.742 1.00 55.78 88 LYS A O 1
ATOM 688 N N . GLN A 1 89 ? 22.579 18.484 -37.510 1.00 60.47 89 GLN A N 1
ATOM 689 C CA . GLN A 1 89 ? 22.368 17.427 -38.496 1.00 60.47 89 GLN A CA 1
ATOM 690 C C . GLN A 1 89 ? 23.373 16.297 -38.230 1.00 60.47 89 GLN A C 1
ATOM 692 O O . GLN A 1 89 ? 24.578 16.516 -38.282 1.00 60.47 89 GLN A O 1
ATOM 697 N N . MET A 1 90 ? 22.866 15.111 -37.875 1.00 56.16 90 MET A N 1
ATOM 698 C CA . MET A 1 90 ? 23.680 13.904 -37.672 1.00 56.16 90 MET A CA 1
ATOM 699 C C . MET A 1 90 ? 24.258 13.413 -39.000 1.00 56.16 90 MET A C 1
ATOM 701 O O . MET A 1 90 ? 23.536 13.414 -40.007 1.00 56.16 90 MET A O 1
ATOM 705 N N . SER A 1 91 ? 25.511 12.952 -38.969 1.00 69.06 91 SER A N 1
ATOM 706 C CA . SER A 1 91 ? 26.203 12.348 -40.115 1.00 69.06 91 SER A CA 1
ATOM 707 C C . SER A 1 91 ? 25.445 11.106 -40.628 1.00 69.06 91 SER A C 1
ATOM 709 O O . SER A 1 91 ? 24.833 10.391 -39.824 1.00 69.06 91 SER A O 1
ATOM 711 N N . PRO A 1 92 ? 25.455 10.815 -41.946 1.00 65.44 92 PRO A N 1
ATOM 712 C CA . PRO A 1 92 ? 24.886 9.585 -42.504 1.00 65.44 92 PRO A CA 1
ATOM 713 C C . PRO A 1 92 ? 25.353 8.298 -41.799 1.00 65.44 92 PRO A C 1
ATOM 715 O O . PRO A 1 92 ? 24.518 7.430 -41.544 1.00 65.44 92 PRO A O 1
ATOM 718 N N . GLU A 1 93 ? 26.624 8.222 -41.390 1.00 62.69 93 GLU A N 1
ATOM 719 C CA . GLU A 1 93 ? 27.203 7.070 -40.671 1.00 62.69 93 GLU A CA 1
ATOM 720 C C . GLU A 1 93 ? 26.615 6.904 -39.258 1.00 62.69 93 GLU A C 1
ATOM 722 O O . GLU A 1 93 ? 26.248 5.806 -38.836 1.00 62.69 93 GLU A O 1
ATOM 727 N N . GLU A 1 94 ? 26.418 8.010 -38.531 1.00 60.84 94 GLU A N 1
ATOM 728 C CA . GLU A 1 94 ? 25.797 7.998 -37.197 1.00 60.84 94 GLU A CA 1
ATOM 729 C C . GLU A 1 94 ? 24.324 7.559 -37.261 1.00 60.84 94 GLU A C 1
ATOM 731 O O . GLU A 1 94 ? 23.799 6.934 -36.331 1.00 60.84 94 GLU A O 1
ATOM 736 N N . ARG A 1 95 ? 23.641 7.849 -38.378 1.00 61.91 95 ARG A N 1
ATOM 737 C CA . ARG A 1 95 ? 22.267 7.391 -38.628 1.00 61.91 95 ARG A CA 1
ATOM 738 C C . ARG A 1 95 ? 22.193 5.898 -38.927 1.00 61.91 95 ARG A C 1
ATOM 740 O O . ARG A 1 95 ? 21.139 5.317 -38.688 1.00 61.91 95 ARG A O 1
ATOM 747 N N . GLU A 1 96 ? 23.225 5.280 -39.491 1.00 61.62 96 GLU A N 1
ATOM 748 C CA . GLU A 1 96 ? 23.241 3.834 -39.764 1.00 61.62 96 GLU A CA 1
ATOM 749 C C . GLU A 1 96 ? 23.477 3.024 -38.490 1.00 61.62 96 GLU A C 1
ATOM 751 O O . GLU A 1 96 ? 22.707 2.109 -38.198 1.00 61.62 96 GLU A O 1
ATOM 756 N N . PHE A 1 97 ? 24.419 3.452 -37.647 1.00 57.38 97 PHE A N 1
ATOM 757 C CA . PHE A 1 97 ? 24.680 2.808 -36.356 1.00 57.38 97 PHE A CA 1
ATOM 758 C C . PHE A 1 97 ? 23.446 2.812 -35.429 1.00 57.38 97 PHE A C 1
ATOM 760 O O . PHE A 1 97 ? 23.120 1.813 -34.785 1.00 57.38 97 PHE A O 1
ATOM 767 N N . MET A 1 98 ? 22.692 3.919 -35.410 1.00 58.50 98 MET A N 1
ATOM 768 C CA . MET A 1 98 ? 21.440 4.024 -34.645 1.00 58.50 98 MET A CA 1
ATOM 769 C C . MET A 1 98 ? 20.271 3.253 -35.282 1.00 58.50 98 MET A C 1
ATOM 771 O O . MET A 1 98 ? 19.358 2.832 -34.568 1.00 58.50 98 MET A O 1
ATOM 775 N N . ARG A 1 99 ? 20.285 3.037 -36.605 1.00 56.91 99 ARG A N 1
ATOM 776 C CA . ARG A 1 99 ? 19.276 2.229 -37.315 1.00 56.91 99 ARG A CA 1
ATOM 777 C C . ARG A 1 99 ? 19.408 0.735 -37.015 1.00 56.91 99 ARG A C 1
ATOM 779 O O . ARG A 1 99 ? 18.400 0.039 -37.060 1.00 56.91 99 ARG A O 1
ATOM 786 N N . ASP A 1 100 ? 20.593 0.249 -36.660 1.00 56.47 100 ASP A N 1
ATOM 787 C CA . ASP A 1 100 ? 20.791 -1.162 -36.298 1.00 56.47 100 ASP A CA 1
ATOM 788 C C . ASP A 1 100 ? 20.648 -1.444 -34.798 1.00 56.47 100 ASP A C 1
ATOM 790 O O . ASP A 1 100 ? 20.223 -2.537 -34.411 1.00 56.47 100 ASP A O 1
ATOM 794 N N . ALA A 1 101 ? 20.893 -0.447 -33.944 1.00 60.22 101 ALA A N 1
ATOM 795 C CA . ALA A 1 101 ? 20.626 -0.544 -32.508 1.00 60.22 101 ALA A CA 1
ATOM 796 C C . ALA A 1 101 ? 19.121 -0.547 -32.163 1.00 60.22 101 ALA A C 1
ATOM 798 O O . ALA A 1 101 ? 18.730 -1.057 -31.117 1.00 60.22 101 ALA A O 1
ATOM 799 N N . THR A 1 102 ? 18.266 -0.002 -33.034 1.00 59.00 102 THR A N 1
ATOM 800 C CA . THR A 1 102 ? 16.828 0.206 -32.771 1.00 59.00 102 THR A CA 1
ATOM 801 C C . THR A 1 102 ? 15.918 -0.938 -33.226 1.00 59.00 102 THR A C 1
ATOM 803 O O . THR A 1 102 ? 14.731 -0.924 -32.918 1.00 59.00 102 THR A O 1
ATOM 806 N N . LYS A 1 103 ? 16.446 -1.955 -33.920 1.00 65.81 103 LYS A N 1
ATOM 807 C CA . LYS A 1 103 ? 15.635 -3.052 -34.491 1.00 65.81 103 LYS A CA 1
ATOM 808 C C . LYS A 1 103 ? 15.529 -4.299 -33.609 1.00 65.81 103 LYS A C 1
ATOM 810 O O . LYS A 1 103 ? 14.863 -5.256 -33.992 1.00 65.81 103 LYS A O 1
ATOM 815 N N . LYS A 1 104 ? 16.203 -4.338 -32.456 1.00 73.44 104 LYS A N 1
ATOM 816 C CA . LYS A 1 104 ? 16.217 -5.519 -31.578 1.00 73.44 104 LYS A CA 1
ATOM 817 C C . LYS A 1 104 ? 15.304 -5.279 -30.381 1.00 73.44 104 LYS A C 1
ATOM 819 O O . LYS A 1 104 ? 15.517 -4.344 -29.617 1.00 73.44 104 LYS A O 1
ATOM 824 N N . SER A 1 105 ? 14.285 -6.123 -30.235 1.00 82.56 105 SER A N 1
ATOM 825 C CA . SER A 1 105 ? 13.384 -6.096 -29.081 1.00 82.56 105 SER A CA 1
ATOM 826 C C . SER A 1 105 ? 14.157 -6.416 -27.798 1.00 82.56 105 SER A C 1
ATOM 828 O O . SER A 1 105 ? 15.027 -7.287 -27.792 1.00 82.56 105 SER A O 1
ATOM 830 N N . LEU A 1 106 ? 13.809 -5.761 -26.685 1.00 86.38 106 LEU A N 1
ATOM 831 C CA . LEU A 1 106 ? 14.404 -6.031 -25.365 1.00 86.38 106 LEU A CA 1
ATOM 832 C C . LEU A 1 106 ? 14.260 -7.506 -24.949 1.00 86.38 106 LEU A C 1
ATOM 834 O O . LEU A 1 106 ? 15.066 -8.020 -24.178 1.00 86.38 106 LEU A O 1
ATOM 838 N N . TYR A 1 107 ? 13.268 -8.198 -25.509 1.00 87.00 107 TYR A N 1
ATOM 839 C CA . TYR A 1 107 ? 12.946 -9.587 -25.202 1.00 87.00 107 TYR A CA 1
ATOM 840 C C . TYR A 1 107 ? 13.461 -10.593 -26.247 1.00 87.00 107 TYR A C 1
ATOM 842 O O . TYR A 1 107 ? 13.275 -11.792 -26.066 1.00 87.00 107 TYR A O 1
ATOM 850 N N . SER A 1 108 ? 14.134 -10.159 -27.324 1.00 84.75 108 SER A N 1
ATOM 851 C CA . SER A 1 108 ? 14.627 -11.066 -28.384 1.00 84.75 108 SER A CA 1
ATOM 852 C C . SER A 1 108 ? 15.993 -11.708 -28.085 1.00 84.75 108 SER A C 1
ATOM 854 O O . SER A 1 108 ? 16.621 -12.287 -28.970 1.00 84.75 108 SER A O 1
ATOM 856 N N . GLY A 1 109 ? 16.500 -11.559 -26.859 1.00 85.31 109 GLY A N 1
ATOM 857 C CA . GLY A 1 109 ? 17.794 -12.089 -26.428 1.00 85.31 109 GLY A CA 1
ATOM 858 C C . GLY A 1 109 ? 17.749 -13.545 -25.952 1.00 85.31 109 GLY A C 1
ATOM 859 O O . GLY A 1 109 ? 16.693 -14.138 -25.736 1.00 85.31 109 GLY A O 1
ATOM 860 N N . LYS A 1 110 ? 18.933 -14.129 -25.732 1.00 92.06 110 LYS A N 1
ATOM 861 C CA . LYS A 1 110 ? 19.061 -15.432 -25.064 1.00 92.06 110 LYS A CA 1
ATOM 862 C C . LYS A 1 110 ? 18.640 -15.279 -23.595 1.00 92.06 110 LYS A C 1
ATOM 864 O O . LYS A 1 110 ? 19.300 -14.565 -22.848 1.00 92.06 110 LYS A O 1
ATOM 869 N N . ARG A 1 111 ? 17.558 -15.948 -23.184 1.00 91.00 111 ARG A N 1
ATOM 870 C CA . ARG A 1 111 ? 17.083 -15.970 -21.788 1.00 91.00 111 ARG A CA 1
ATOM 871 C C . ARG A 1 111 ? 17.757 -17.062 -20.954 1.00 91.00 111 ARG A C 1
ATOM 873 O O . ARG A 1 111 ? 18.256 -18.049 -21.497 1.00 91.00 111 ARG A O 1
ATOM 880 N N . LEU A 1 112 ? 17.681 -16.919 -19.633 1.00 90.75 112 LEU A N 1
ATOM 881 C CA . LEU A 1 112 ? 18.059 -17.962 -18.681 1.00 90.75 112 LEU A CA 1
ATOM 882 C C . LEU A 1 112 ? 17.059 -19.125 -18.778 1.00 90.75 112 LEU A C 1
ATOM 884 O O . LEU A 1 112 ? 15.856 -18.931 -18.624 1.00 90.75 112 LEU A O 1
ATOM 888 N N . LYS A 1 113 ? 17.548 -20.334 -19.061 1.00 89.81 113 LYS A N 1
ATOM 889 C CA . LYS A 1 113 ? 16.730 -21.549 -19.238 1.00 89.81 113 LYS A CA 1
ATOM 890 C C . LYS A 1 113 ? 16.599 -22.364 -17.940 1.00 89.81 113 LYS A C 1
ATOM 892 O O . LYS A 1 113 ? 16.634 -23.585 -17.984 1.00 89.81 113 LYS A O 1
ATOM 897 N N . ILE A 1 114 ? 16.515 -21.686 -16.795 1.00 96.19 114 ILE A N 1
ATOM 898 C CA . ILE A 1 114 ? 16.412 -22.334 -15.474 1.00 96.19 114 ILE A CA 1
ATOM 899 C C . ILE A 1 114 ? 14.988 -22.850 -15.249 1.00 96.19 114 ILE A C 1
ATOM 901 O O . ILE A 1 114 ? 14.796 -23.959 -14.768 1.00 96.19 114 ILE A O 1
ATOM 905 N N . PHE A 1 115 ? 13.993 -22.059 -15.652 1.00 91.31 115 PHE A N 1
ATOM 906 C CA . PHE A 1 115 ? 12.586 -22.415 -15.532 1.00 91.31 115 PHE A CA 1
ATOM 907 C C . PHE A 1 115 ? 12.063 -22.923 -16.885 1.00 91.31 115 PHE A C 1
ATOM 909 O O . PHE A 1 115 ? 12.118 -22.172 -17.871 1.00 91.31 115 PHE A O 1
ATOM 916 N N . PRO A 1 116 ? 11.591 -24.183 -16.979 1.00 89.19 116 PRO A N 1
ATOM 917 C CA . PRO A 1 116 ? 10.914 -24.664 -18.176 1.00 89.19 116 PRO A CA 1
ATOM 918 C C . PRO A 1 116 ? 9.609 -23.888 -18.372 1.00 89.19 116 PRO A C 1
ATOM 920 O O . PRO A 1 116 ? 9.019 -23.391 -17.416 1.00 89.19 116 PRO A O 1
ATOM 923 N N . VAL A 1 117 ? 9.161 -23.758 -19.622 1.00 86.94 117 VAL A N 1
ATOM 924 C CA . VAL A 1 117 ? 7.854 -23.150 -19.896 1.00 86.94 117 VAL A CA 1
ATOM 925 C C . VAL A 1 117 ? 6.792 -24.123 -19.385 1.00 86.94 117 VAL A C 1
ATOM 927 O O . VAL A 1 117 ? 6.759 -25.248 -19.888 1.00 86.94 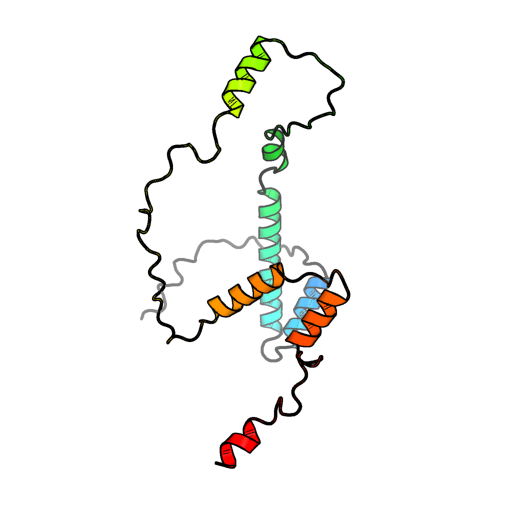117 VAL A O 1
ATOM 930 N N . PRO A 1 118 ? 5.961 -23.743 -18.401 1.00 85.25 118 PRO A N 1
ATOM 931 C CA . PRO A 1 118 ? 4.881 -24.610 -17.960 1.00 85.25 118 PRO A CA 1
ATOM 932 C C . PRO A 1 118 ? 3.894 -24.787 -19.120 1.00 85.25 118 PRO A C 1
ATOM 934 O O . PRO A 1 118 ? 3.460 -23.808 -19.724 1.00 85.25 118 PRO A O 1
ATOM 937 N N . ALA A 1 119 ? 3.581 -26.039 -19.466 1.00 76.69 119 ALA A N 1
ATOM 938 C CA . ALA A 1 119 ? 2.666 -26.369 -20.565 1.00 76.69 119 ALA A CA 1
ATOM 939 C C . ALA A 1 119 ? 1.202 -26.032 -20.231 1.00 76.69 119 ALA A C 1
ATOM 941 O O . ALA A 1 119 ? 0.404 -25.775 -21.127 1.00 76.69 119 ALA A O 1
ATOM 942 N N . ALA A 1 120 ? 0.871 -25.991 -18.942 1.00 72.81 120 ALA A N 1
ATOM 943 C CA . ALA A 1 120 ? -0.396 -25.530 -18.409 1.00 72.81 120 ALA A CA 1
ATOM 944 C C . ALA A 1 120 ? -0.149 -24.975 -17.005 1.00 72.81 120 ALA A C 1
ATOM 946 O O . ALA A 1 120 ? 0.672 -25.505 -16.252 1.00 72.81 120 ALA A O 1
ATOM 947 N N . LEU A 1 121 ? -0.839 -23.891 -16.664 1.00 66.81 121 LEU A N 1
ATOM 948 C CA . LEU A 1 121 ? -0.906 -23.411 -15.294 1.00 66.81 121 LEU A CA 1
ATOM 949 C C . LEU A 1 121 ? -1.855 -24.371 -14.565 1.00 66.81 121 LEU A C 1
ATOM 951 O O . LEU A 1 121 ? -3.073 -24.216 -14.659 1.00 66.81 121 LEU A O 1
ATOM 955 N N . GLU A 1 122 ? -1.330 -25.413 -13.919 1.00 62.53 122 GLU A N 1
ATOM 956 C CA . GLU A 1 122 ? -2.147 -26.215 -13.005 1.00 62.53 122 GLU A CA 1
ATOM 957 C C . GLU A 1 122 ? -2.624 -25.287 -11.885 1.00 62.53 122 GLU A C 1
ATOM 959 O O . GLU A 1 122 ? -1.905 -24.960 -10.947 1.00 62.53 122 GLU A O 1
ATOM 964 N N . THR A 1 123 ? -3.848 -24.788 -12.049 1.00 57.97 123 THR A N 1
ATOM 965 C CA . THR A 1 123 ? -4.518 -23.863 -11.125 1.00 57.97 123 THR A CA 1
ATOM 966 C C . THR A 1 123 ? -5.180 -24.640 -9.979 1.00 57.97 123 THR A C 1
ATOM 968 O O . THR A 1 123 ? -6.045 -24.134 -9.277 1.00 57.97 123 THR A O 1
ATOM 971 N N . SER A 1 124 ? -4.783 -25.895 -9.767 1.00 57.22 124 SER A N 1
ATOM 972 C CA . SER A 1 124 ? -5.276 -26.742 -8.687 1.00 57.22 124 SER A CA 1
ATOM 973 C C . SER A 1 124 ? -4.393 -26.593 -7.452 1.00 57.22 124 SER A C 1
ATOM 975 O O . SER A 1 124 ? -3.758 -27.547 -7.005 1.00 5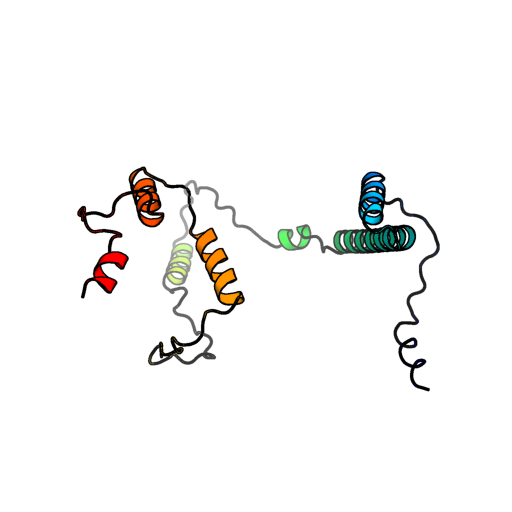7.22 124 SER A O 1
ATOM 977 N N . ILE A 1 125 ? -4.332 -25.387 -6.894 1.00 62.34 125 ILE A N 1
ATOM 978 C CA . ILE A 1 125 ? -3.926 -25.233 -5.496 1.00 62.34 125 ILE A CA 1
ATOM 979 C C . ILE A 1 125 ? -5.228 -25.316 -4.704 1.00 62.34 125 ILE A C 1
ATOM 981 O O . ILE A 1 125 ? -6.117 -24.485 -4.876 1.00 62.34 125 ILE A O 1
ATOM 985 N N . GLY A 1 126 ? -5.370 -26.405 -3.946 1.00 59.50 126 GLY A N 1
ATOM 986 C CA . GLY A 1 126 ? -6.609 -26.823 -3.298 1.00 59.50 126 GLY A CA 1
ATOM 987 C C . GLY A 1 126 ? -7.304 -25.693 -2.545 1.00 59.50 126 GLY A C 1
ATOM 988 O O . GLY A 1 126 ? -6.733 -25.076 -1.651 1.00 59.50 126 GLY A O 1
ATOM 989 N N . THR A 1 127 ? -8.569 -25.476 -2.888 1.00 59.00 127 THR A N 1
ATOM 990 C CA . THR A 1 127 ? -9.499 -24.483 -2.327 1.00 59.00 127 THR A CA 1
ATOM 991 C C . THR A 1 127 ? -9.831 -24.716 -0.840 1.00 59.00 127 THR A C 1
ATOM 993 O O . THR A 1 127 ? -10.709 -24.063 -0.292 1.00 59.00 127 THR A O 1
ATOM 996 N N . GLU A 1 128 ? -9.152 -25.647 -0.167 1.00 58.75 128 GLU A N 1
ATOM 997 C CA . GLU A 1 128 ? -9.509 -26.120 1.175 1.00 58.75 128 GLU A CA 1
ATOM 998 C C . GLU A 1 128 ? -8.671 -25.512 2.306 1.00 58.75 128 GLU A C 1
ATOM 1000 O O . GLU A 1 128 ? -8.996 -25.703 3.476 1.00 58.75 128 GLU A O 1
ATOM 1005 N N . VAL A 1 129 ? -7.610 -24.759 1.996 1.00 74.94 129 VAL A N 1
ATOM 1006 C CA . VAL A 1 129 ? -6.776 -24.122 3.024 1.00 74.94 129 VAL A CA 1
ATOM 1007 C C . VAL A 1 129 ? -7.098 -22.635 3.077 1.00 74.94 129 VAL A C 1
ATOM 1009 O O . VAL A 1 129 ? -6.925 -21.915 2.095 1.00 74.94 129 VAL A O 1
ATOM 1012 N N . SER A 1 130 ? -7.577 -22.167 4.231 1.00 80.75 130 SER A N 1
ATOM 1013 C CA . SER A 1 130 ? -7.744 -20.737 4.490 1.00 80.75 130 SER A CA 1
ATOM 1014 C C . SER A 1 130 ? -6.414 -20.007 4.260 1.00 80.75 130 SER A C 1
ATOM 1016 O O . SER A 1 130 ? -5.379 -20.532 4.684 1.00 80.75 130 SER A O 1
ATOM 1018 N N . PRO A 1 131 ? -6.421 -18.812 3.643 1.00 87.56 131 PRO A N 1
ATOM 1019 C CA . PRO A 1 131 ? -5.202 -18.047 3.398 1.00 87.56 131 PRO A CA 1
ATOM 1020 C C . PRO A 1 131 ? -4.408 -17.869 4.692 1.00 87.56 131 PRO A C 1
ATOM 1022 O O . PRO A 1 131 ? -4.978 -17.611 5.758 1.00 87.56 131 PRO A O 1
ATOM 1025 N N . ASN A 1 132 ? -3.090 -18.025 4.605 1.00 91.44 132 ASN A N 1
ATOM 1026 C CA . ASN A 1 132 ? -2.219 -17.836 5.757 1.00 91.44 132 ASN A CA 1
ATOM 1027 C C . ASN A 1 132 ? -2.097 -16.334 6.083 1.00 91.44 132 ASN A C 1
ATOM 1029 O O . ASN A 1 132 ? -2.389 -15.474 5.253 1.00 91.44 132 ASN A O 1
ATOM 1033 N N . LEU A 1 133 ? -1.607 -16.000 7.278 1.00 95.62 133 LEU A N 1
ATOM 1034 C CA . LEU A 1 133 ? -1.378 -14.618 7.710 1.00 95.62 133 LEU A CA 1
ATOM 1035 C C . LEU A 1 133 ? -0.555 -13.811 6.691 1.00 95.62 133 LEU A C 1
ATOM 1037 O O . LEU A 1 133 ? -0.897 -12.670 6.398 1.00 95.62 133 LEU A O 1
ATOM 1041 N N . TRP A 1 134 ? 0.479 -14.422 6.107 1.00 95.69 134 TRP A N 1
ATOM 1042 C CA . TRP A 1 134 ? 1.307 -13.794 5.074 1.00 95.69 134 TRP A CA 1
ATOM 1043 C C . TRP A 1 134 ? 0.528 -13.453 3.803 1.00 95.69 134 TRP A C 1
ATOM 1045 O O . TRP A 1 134 ? 0.747 -12.392 3.225 1.00 95.69 134 TRP A O 1
ATOM 1055 N N . ASP A 1 135 ? -0.409 -14.312 3.394 1.00 94.31 135 ASP A N 1
ATOM 1056 C CA . ASP A 1 135 ? -1.254 -14.058 2.225 1.00 94.31 135 ASP A CA 1
ATOM 1057 C C . ASP A 1 135 ? -2.197 -12.881 2.497 1.00 94.31 135 ASP A C 1
ATOM 1059 O O . ASP A 1 135 ? -2.416 -12.040 1.627 1.00 94.31 135 ASP A O 1
ATOM 1063 N N . LEU A 1 136 ? -2.714 -12.780 3.728 1.00 95.00 136 LEU A N 1
ATOM 1064 C CA . LEU A 1 136 ? -3.575 -11.676 4.153 1.00 95.00 136 LEU A CA 1
ATOM 1065 C C . LEU A 1 136 ? -2.822 -10.342 4.225 1.00 95.00 136 LEU A C 1
ATOM 1067 O O . LEU A 1 136 ? -3.349 -9.323 3.778 1.00 95.00 136 LEU A O 1
ATOM 1071 N N . GLU A 1 137 ? -1.618 -10.317 4.797 1.00 95.88 137 GLU A N 1
ATOM 1072 C CA . GLU A 1 137 ? -0.799 -9.098 4.867 1.00 95.88 137 GLU A CA 1
ATOM 1073 C C . GLU A 1 137 ? -0.359 -8.636 3.478 1.00 95.88 137 GLU A C 1
ATOM 1075 O O . GLU A 1 137 ? -0.499 -7.455 3.154 1.00 95.88 137 GLU A O 1
ATOM 1080 N N . LEU A 1 138 ? 0.066 -9.568 2.623 1.00 95.81 138 LEU A N 1
ATOM 1081 C CA . LEU A 1 138 ? 0.419 -9.262 1.242 1.00 95.81 138 LEU A CA 1
ATOM 1082 C C . LEU A 1 138 ? -0.790 -8.739 0.454 1.00 95.81 138 LEU A C 1
ATOM 1084 O O . LEU A 1 138 ? -0.674 -7.755 -0.274 1.00 95.81 138 LEU A O 1
ATOM 1088 N N . ALA A 1 139 ? -1.965 -9.355 0.616 1.00 95.56 139 ALA A N 1
ATOM 1089 C CA . ALA A 1 139 ? -3.188 -8.888 -0.032 1.00 95.56 139 ALA A CA 1
ATOM 1090 C C . ALA A 1 139 ? -3.553 -7.457 0.394 1.00 95.56 139 ALA A C 1
ATOM 1092 O O . ALA A 1 139 ? -3.966 -6.659 -0.449 1.00 95.56 139 ALA A O 1
ATOM 1093 N N . LYS A 1 140 ? -3.356 -7.107 1.672 1.00 95.50 140 LYS A N 1
ATOM 1094 C CA . LYS A 1 140 ? -3.549 -5.735 2.166 1.00 95.50 140 LYS A CA 1
ATOM 1095 C C . LYS A 1 140 ? -2.563 -4.754 1.536 1.00 95.50 140 LYS A C 1
ATOM 1097 O O . LYS A 1 140 ? -2.978 -3.669 1.146 1.00 95.50 140 LYS A O 1
ATOM 1102 N N . GLU A 1 141 ? -1.289 -5.117 1.407 1.00 96.62 141 GLU A N 1
ATOM 1103 C CA . GLU A 1 141 ? -0.284 -4.254 0.771 1.00 96.62 141 GLU A CA 1
ATOM 1104 C C . GLU A 1 141 ? -0.593 -4.024 -0.718 1.00 96.62 141 GLU A C 1
ATOM 1106 O O . GLU A 1 141 ? -0.542 -2.890 -1.199 1.00 96.62 141 GLU A O 1
ATOM 1111 N N . ILE A 1 142 ? -0.995 -5.077 -1.438 1.00 96.00 142 ILE A N 1
ATOM 1112 C CA . ILE A 1 142 ? -1.424 -4.974 -2.841 1.00 96.00 142 ILE A CA 1
ATOM 1113 C C . ILE A 1 142 ? -2.663 -4.076 -2.964 1.00 96.00 142 ILE A C 1
ATOM 1115 O O . ILE A 1 142 ? -2.708 -3.219 -3.850 1.00 96.00 142 ILE A O 1
ATOM 1119 N N . ALA A 1 143 ? -3.651 -4.248 -2.079 1.00 94.12 143 ALA A N 1
ATOM 1120 C CA . ALA A 1 143 ? -4.843 -3.406 -2.048 1.00 94.12 143 ALA A CA 1
ATOM 1121 C C . ALA A 1 143 ? -4.475 -1.938 -1.803 1.00 94.12 143 ALA A C 1
ATOM 1123 O O . ALA A 1 143 ? -4.881 -1.082 -2.582 1.00 94.12 143 ALA A O 1
ATOM 1124 N N . PHE A 1 144 ? -3.616 -1.664 -0.819 1.00 94.38 144 PHE A N 1
ATOM 1125 C CA . PHE A 1 144 ? -3.153 -0.316 -0.494 1.00 94.38 144 PHE A CA 1
ATOM 1126 C C . PHE A 1 144 ? -2.457 0.378 -1.674 1.00 94.38 144 PHE A C 1
ATOM 1128 O O . PHE A 1 144 ? -2.695 1.553 -1.932 1.00 94.38 144 PHE A O 1
ATOM 1135 N N . ILE A 1 145 ? -1.633 -0.342 -2.443 1.00 95.19 145 ILE A N 1
ATOM 1136 C CA . ILE A 1 145 ? -0.996 0.215 -3.652 1.00 95.19 145 ILE A CA 1
ATOM 1137 C C . ILE A 1 145 ? -2.038 0.556 -4.730 1.00 95.19 145 ILE A C 1
ATOM 1139 O O . ILE A 1 145 ? -1.843 1.488 -5.513 1.00 95.19 145 ILE A O 1
ATOM 1143 N N . SER A 1 146 ? -3.137 -0.197 -4.785 1.00 90.44 146 SER A N 1
ATOM 1144 C CA . SER A 1 146 ? -4.241 0.046 -5.712 1.00 90.44 146 SER A CA 1
ATOM 1145 C C . SER A 1 146 ? -5.221 1.123 -5.229 1.00 90.44 146 SER A C 1
ATOM 1147 O O . SER A 1 146 ? -6.035 1.580 -6.034 1.00 90.44 146 SER A O 1
ATOM 1149 N N . GLU A 1 147 ? -5.185 1.514 -3.954 1.00 87.25 147 GLU A N 1
ATOM 1150 C CA . GLU A 1 147 ? -6.075 2.527 -3.390 1.00 87.25 147 GLU A CA 1
ATOM 1151 C C . GLU A 1 147 ? -5.680 3.925 -3.885 1.00 87.25 147 GLU A C 1
ATOM 1153 O O . GLU A 1 147 ? -4.576 4.422 -3.662 1.00 87.25 147 GLU A O 1
ATOM 1158 N N . HIS A 1 148 ? -6.611 4.589 -4.564 1.00 86.00 148 HIS A N 1
ATOM 1159 C CA . HIS A 1 148 ? -6.494 5.987 -4.962 1.00 86.00 148 HIS A CA 1
ATOM 1160 C C . HIS A 1 148 ? -7.770 6.744 -4.585 1.00 86.00 148 HIS A C 1
ATOM 1162 O O . HIS A 1 148 ? -8.846 6.145 -4.586 1.00 86.00 148 HIS A O 1
ATOM 1168 N N . PRO A 1 149 ? -7.689 8.054 -4.273 1.00 89.06 149 PRO A N 1
ATOM 1169 C CA . PRO A 1 149 ? -8.886 8.846 -4.013 1.00 89.06 149 PRO A CA 1
ATOM 1170 C C . PRO A 1 149 ? -9.825 8.805 -5.229 1.00 89.06 149 PRO A C 1
ATOM 1172 O O . PRO A 1 149 ? -9.331 8.787 -6.367 1.00 89.06 149 PRO A O 1
ATOM 1175 N N . PRO A 1 150 ? -11.155 8.811 -5.012 1.00 88.81 150 PRO A N 1
ATOM 1176 C CA . PRO A 1 150 ? -12.110 8.713 -6.101 1.00 88.81 150 PRO A CA 1
ATOM 1177 C C . PRO A 1 150 ? -11.939 9.899 -7.048 1.00 88.81 150 PRO A C 1
ATOM 1179 O O . PRO A 1 150 ? -11.978 11.062 -6.644 1.00 88.81 150 PRO A O 1
ATOM 1182 N N . ARG A 1 151 ? -11.722 9.607 -8.330 1.00 89.94 151 ARG A N 1
ATOM 1183 C CA . ARG A 1 151 ? -11.477 10.621 -9.365 1.00 89.94 151 ARG A CA 1
ATOM 1184 C C . ARG A 1 151 ? -12.758 11.320 -9.804 1.00 89.94 151 ARG A C 1
ATOM 1186 O O . ARG A 1 151 ? -12.696 12.391 -10.402 1.00 89.94 151 ARG A O 1
ATOM 1193 N N . ASN A 1 152 ? -13.904 10.682 -9.581 1.00 95.38 152 ASN A N 1
ATOM 1194 C CA . ASN A 1 152 ? -15.212 11.146 -10.023 1.00 95.38 152 ASN A CA 1
ATOM 1195 C C . ASN A 1 152 ? -16.312 10.653 -9.065 1.00 95.38 152 ASN A C 1
ATOM 1197 O O . ASN A 1 152 ? -16.140 9.631 -8.404 1.00 95.38 152 ASN A O 1
ATOM 1201 N N . GLY A 1 153 ? -17.472 11.315 -9.059 1.00 94.50 153 GLY A N 1
ATOM 1202 C CA . GLY A 1 153 ? -18.632 10.929 -8.247 1.00 94.50 153 GLY A CA 1
ATOM 1203 C C . GLY A 1 153 ? -19.165 9.529 -8.569 1.00 94.50 153 GLY A C 1
ATOM 1204 O O . GLY A 1 153 ? -19.640 8.833 -7.682 1.00 94.50 153 GLY A O 1
ATOM 1205 N N . PHE A 1 154 ? -19.007 9.047 -9.807 1.00 94.44 154 PHE A N 1
ATOM 1206 C CA . PHE A 1 154 ? -19.330 7.651 -10.134 1.00 94.44 154 PHE A CA 1
ATOM 1207 C C . PHE A 1 154 ? -18.450 6.645 -9.382 1.00 94.44 154 PHE A C 1
ATOM 1209 O O . PHE A 1 154 ? -18.925 5.580 -9.008 1.00 94.44 154 PHE A O 1
ATOM 1216 N N . GLU A 1 155 ? -17.177 6.962 -9.150 1.00 93.62 155 GLU A N 1
ATOM 1217 C CA . GLU A 1 155 ? -16.268 6.085 -8.410 1.00 93.62 155 GLU A CA 1
ATOM 1218 C C . GLU A 1 155 ? -16.636 6.036 -6.925 1.00 93.62 155 GLU A C 1
ATOM 1220 O O . GLU A 1 155 ? -16.657 4.961 -6.330 1.00 93.62 155 GLU A O 1
ATOM 1225 N N . GLU A 1 156 ? -17.031 7.179 -6.365 1.00 93.25 156 GLU A N 1
ATOM 1226 C CA . GLU A 1 156 ? -17.579 7.276 -5.012 1.00 93.25 156 GLU A CA 1
ATOM 1227 C C . GLU A 1 156 ? -18.888 6.481 -4.875 1.00 93.25 156 GLU A C 1
ATOM 1229 O O . GLU A 1 156 ? -19.037 5.698 -3.940 1.00 93.25 156 GLU A O 1
ATOM 1234 N N . MET A 1 157 ? -19.798 6.573 -5.854 1.00 94.25 157 MET A N 1
ATOM 1235 C CA . MET A 1 157 ? -21.007 5.741 -5.890 1.00 94.25 157 MET A CA 1
ATOM 1236 C C . MET A 1 157 ? -20.673 4.245 -5.948 1.00 94.25 157 MET A C 1
ATOM 1238 O O . MET A 1 157 ? -21.296 3.444 -5.249 1.00 94.25 157 MET A O 1
ATOM 1242 N N . ILE A 1 158 ? -19.683 3.847 -6.751 1.00 93.44 158 ILE A N 1
ATOM 1243 C CA . ILE A 1 158 ? -19.222 2.453 -6.811 1.00 93.44 158 ILE A CA 1
ATOM 1244 C C . ILE A 1 158 ? -18.655 2.023 -5.455 1.00 93.44 158 ILE A C 1
ATOM 1246 O O . ILE A 1 158 ? -18.966 0.925 -4.991 1.00 93.44 158 ILE A O 1
ATOM 1250 N N . GLN A 1 159 ? -17.859 2.869 -4.801 1.00 93.25 159 GLN A N 1
ATOM 1251 C CA . GLN A 1 159 ? -17.316 2.589 -3.475 1.00 93.25 159 GLN A CA 1
ATOM 1252 C C . GLN A 1 159 ? -18.433 2.435 -2.438 1.00 93.25 159 GLN A C 1
ATOM 1254 O O . GLN A 1 159 ? -18.469 1.431 -1.733 1.00 93.25 159 GLN A O 1
ATOM 1259 N N . TRP A 1 160 ? -19.397 3.351 -2.396 1.00 93.62 160 TRP A N 1
ATOM 1260 C CA . TRP A 1 160 ? -20.547 3.252 -1.497 1.00 93.62 160 TRP A CA 1
ATOM 1261 C C . TRP A 1 160 ? -21.422 2.033 -1.780 1.00 93.62 160 TRP A C 1
ATOM 1263 O O . TRP A 1 160 ? -21.960 1.447 -0.846 1.00 93.62 160 TRP A O 1
ATOM 1273 N N . THR A 1 161 ? -21.540 1.614 -3.040 1.00 94.56 161 THR A N 1
ATOM 1274 C CA . THR A 1 161 ? -22.258 0.380 -3.396 1.00 94.56 161 THR A CA 1
ATOM 1275 C C . THR A 1 161 ? -21.500 -0.857 -2.900 1.00 94.56 161 THR A C 1
ATOM 1277 O O . THR A 1 161 ? -22.114 -1.764 -2.349 1.00 94.56 161 THR A O 1
ATOM 1280 N N . LYS A 1 162 ? -20.162 -0.886 -3.012 1.00 91.44 162 LYS A N 1
ATOM 1281 C CA . LYS A 1 162 ? -19.319 -1.964 -2.451 1.00 91.44 162 LYS A CA 1
ATOM 1282 C C . LYS A 1 162 ? -19.355 -2.005 -0.922 1.00 91.44 162 LYS A C 1
ATOM 1284 O O . LYS A 1 162 ? -19.344 -3.083 -0.342 1.00 91.44 162 LYS A O 1
ATOM 1289 N N . GLU A 1 163 ? -19.399 -0.839 -0.281 1.00 92.19 163 GLU A N 1
ATOM 1290 C CA . GLU A 1 163 ? -19.520 -0.688 1.174 1.00 92.19 163 GLU A CA 1
ATOM 1291 C C . GLU A 1 163 ? -20.948 -0.960 1.689 1.00 92.19 163 GLU A C 1
ATOM 1293 O O . GLU A 1 163 ? -21.163 -0.957 2.899 1.00 92.19 163 GLU A O 1
ATOM 1298 N N . GLY A 1 164 ? -21.931 -1.174 0.802 1.00 91.88 164 GLY A N 1
ATOM 1299 C CA . GLY A 1 164 ? -23.333 -1.413 1.168 1.00 91.88 164 GLY A CA 1
ATOM 1300 C C . GLY A 1 164 ? -24.094 -0.167 1.643 1.00 91.88 164 GLY A C 1
ATOM 1301 O O . GLY A 1 164 ? -25.168 -0.284 2.226 1.00 91.88 164 GLY A O 1
ATOM 1302 N N . LYS A 1 165 ? -23.552 1.034 1.412 1.00 93.69 165 LYS A N 1
ATOM 1303 C CA . LYS A 1 165 ? -24.194 2.321 1.732 1.00 93.69 165 LYS A CA 1
ATOM 1304 C C . LYS A 1 165 ? -25.240 2.730 0.694 1.00 93.69 165 LYS A C 1
ATOM 1306 O O . LYS A 1 165 ? -26.197 3.421 1.032 1.00 93.69 165 LYS A O 1
ATOM 1311 N N . LEU A 1 166 ? -25.040 2.342 -0.567 1.00 93.31 166 LEU A N 1
ATOM 1312 C CA . LEU A 1 166 ? -26.006 2.539 -1.649 1.00 93.31 166 LEU A CA 1
ATOM 1313 C C . LEU A 1 166 ? -26.732 1.236 -1.978 1.00 93.31 166 LEU A C 1
ATOM 1315 O O . LEU A 1 166 ? -26.186 0.147 -1.814 1.00 93.31 166 LEU A O 1
ATOM 1319 N N . TRP A 1 167 ? -27.959 1.374 -2.479 1.00 89.50 167 TRP A N 1
ATOM 1320 C CA . TRP A 1 167 ? -28.756 0.248 -2.959 1.00 89.50 167 TRP A CA 1
ATOM 1321 C C . TRP A 1 167 ? -28.116 -0.358 -4.210 1.00 89.50 167 TRP A C 1
ATOM 1323 O O . TRP A 1 167 ? -27.621 0.363 -5.082 1.00 89.50 167 TRP A O 1
ATOM 1333 N N . THR A 1 168 ? -28.147 -1.685 -4.318 1.00 89.50 168 THR A N 1
ATOM 1334 C CA . THR A 1 168 ? -27.766 -2.377 -5.550 1.00 89.50 168 THR A CA 1
ATOM 1335 C C . THR A 1 168 ? -28.872 -2.229 -6.586 1.00 89.50 168 THR A C 1
ATOM 1337 O O . THR A 1 168 ? -30.055 -2.293 -6.260 1.00 89.50 168 THR A O 1
ATOM 1340 N N . PHE A 1 169 ? -28.482 -2.026 -7.842 1.00 88.88 169 PHE A N 1
ATOM 1341 C CA . PHE A 1 169 ? -29.417 -1.888 -8.953 1.00 88.88 169 PHE A CA 1
ATOM 1342 C C . PHE A 1 169 ? -29.410 -3.144 -9.833 1.00 88.88 169 PHE A C 1
ATOM 1344 O O . PHE A 1 169 ? -28.333 -3.698 -10.070 1.00 88.88 169 PHE A O 1
ATOM 1351 N N . PRO A 1 170 ? -30.569 -3.549 -10.385 1.00 91.25 170 PRO A N 1
ATOM 1352 C CA . PRO A 1 170 ? -31.907 -2.986 -10.161 1.00 91.25 170 PRO A CA 1
ATOM 1353 C C . PRO A 1 170 ? -32.412 -3.222 -8.729 1.00 91.25 170 PRO A C 1
ATOM 1355 O O . PRO A 1 170 ? -32.013 -4.176 -8.075 1.00 91.25 170 PRO A O 1
ATOM 1358 N N . VAL A 1 171 ? -33.255 -2.304 -8.250 1.00 87.94 171 VAL A N 1
ATOM 1359 C CA . VAL A 1 171 ? -33.776 -2.315 -6.879 1.00 87.94 171 VAL A CA 1
ATOM 1360 C C . VAL A 1 171 ? -34.638 -3.558 -6.648 1.00 87.94 171 VAL A C 1
ATOM 1362 O O . VAL A 1 171 ? -35.632 -3.745 -7.347 1.00 87.94 171 VAL A O 1
ATOM 1365 N N . ASP A 1 172 ? -34.265 -4.362 -5.653 1.00 87.31 172 ASP A N 1
ATOM 1366 C CA . ASP A 1 172 ? -35.019 -5.520 -5.175 1.00 87.31 172 ASP A CA 1
ATOM 1367 C C . ASP A 1 172 ? -35.520 -5.255 -3.748 1.00 87.31 172 ASP A C 1
ATOM 1369 O O . ASP A 1 172 ? -34.734 -4.964 -2.845 1.00 87.31 172 ASP A O 1
ATOM 1373 N N . ASN A 1 173 ? -36.837 -5.331 -3.556 1.00 87.62 173 ASN A N 1
ATOM 1374 C CA . ASN A 1 173 ? -37.482 -5.056 -2.271 1.00 87.62 173 ASN A CA 1
ATOM 1375 C C . ASN A 1 173 ? -37.248 -6.174 -1.240 1.00 87.62 173 ASN A C 1
ATOM 1377 O O . ASN A 1 173 ? -37.490 -5.952 -0.056 1.00 87.62 173 ASN A O 1
ATOM 1381 N N . GLU A 1 174 ? -36.794 -7.355 -1.670 1.00 84.56 174 GLU A N 1
ATOM 1382 C CA . GLU A 1 174 ? -36.502 -8.499 -0.794 1.00 84.56 174 GLU A CA 1
ATOM 1383 C C . GLU A 1 174 ? -35.008 -8.605 -0.429 1.00 84.56 174 GLU A C 1
ATOM 1385 O O . GLU A 1 174 ? -34.596 -9.498 0.320 1.00 84.56 174 GLU A O 1
ATOM 1390 N N . ALA A 1 175 ? -34.174 -7.677 -0.913 1.00 79.06 175 ALA A N 1
ATOM 1391 C CA . ALA A 1 175 ? -32.743 -7.671 -0.646 1.00 79.06 175 ALA A CA 1
ATOM 1392 C C . ALA A 1 175 ? -32.453 -7.533 0.863 1.00 79.06 175 ALA A C 1
ATOM 1394 O O . ALA A 1 175 ? -32.705 -6.495 1.472 1.00 79.06 175 ALA A O 1
ATOM 1395 N N . GLY A 1 176 ? -31.887 -8.587 1.461 1.00 77.25 176 GLY A N 1
ATOM 1396 C CA . GLY A 1 176 ? -31.561 -8.647 2.894 1.00 77.25 176 GLY A CA 1
ATOM 1397 C C . GLY A 1 176 ? -32.543 -9.463 3.741 1.00 77.25 176 GLY A C 1
ATOM 1398 O O . GLY A 1 176 ? -32.271 -9.682 4.917 1.00 77.25 176 GLY A O 1
ATOM 1399 N N . LEU A 1 177 ? -33.627 -9.979 3.148 1.00 78.88 177 LEU A N 1
ATOM 1400 C CA . LEU A 1 177 ? -34.648 -10.788 3.832 1.00 78.88 177 LEU A CA 1
ATOM 1401 C C . LEU A 1 177 ? -34.414 -12.313 3.719 1.00 78.88 177 LEU A C 1
ATOM 1403 O O . LEU A 1 177 ? -35.278 -13.119 4.058 1.00 78.88 177 LEU A O 1
ATOM 1407 N N . TYR A 1 178 ? -33.230 -12.728 3.252 1.00 71.88 178 TYR A N 1
ATOM 1408 C CA . TYR A 1 178 ? -32.872 -14.133 2.993 1.00 71.88 178 TYR A CA 1
ATOM 1409 C C . TYR A 1 178 ? -32.917 -15.026 4.232 1.00 71.88 178 TYR A C 1
ATOM 1411 O O . TYR A 1 178 ? -33.094 -16.239 4.116 1.00 71.88 178 TYR A O 1
ATOM 1419 N N . GLU A 1 179 ? -32.727 -14.434 5.413 1.00 64.56 179 GLU A N 1
ATOM 1420 C CA . GLU A 1 179 ? -32.844 -15.167 6.659 1.00 64.56 179 GLU A CA 1
ATOM 1421 C C . GLU A 1 179 ? -34.294 -15.627 6.846 1.00 64.56 179 GLU A C 1
ATOM 1423 O O . GLU A 1 179 ? -34.534 -16.823 6.833 1.00 64.56 179 GLU A O 1
ATOM 1428 N N . GLU A 1 180 ? -35.294 -14.751 6.852 1.00 63.59 180 GLU A N 1
ATOM 1429 C CA . GLU A 1 180 ? -36.697 -15.135 7.094 1.00 63.59 180 GLU A CA 1
ATOM 1430 C C . GLU A 1 180 ? -37.262 -16.160 6.088 1.00 63.59 180 GLU A C 1
ATOM 1432 O O . GLU A 1 180 ? -38.064 -17.018 6.463 1.00 63.59 180 GLU A O 1
ATOM 1437 N N . GLN A 1 181 ? -36.792 -16.144 4.837 1.00 62.62 181 GLN A N 1
ATOM 1438 C CA . GLN A 1 181 ? -37.176 -17.136 3.823 1.00 62.62 181 GLN A CA 1
ATOM 1439 C C . GLN A 1 181 ? -36.639 -18.547 4.121 1.00 62.62 181 GLN A C 1
ATOM 1441 O O . GLN A 1 181 ? -37.272 -19.541 3.767 1.00 62.62 181 GLN A O 1
ATOM 1446 N N . LYS A 1 182 ? -35.491 -18.663 4.800 1.00 69.00 182 LYS A N 1
ATOM 1447 C CA . LYS A 1 182 ? -34.847 -19.952 5.099 1.00 69.00 182 LYS A CA 1
ATOM 1448 C C . LYS A 1 182 ? -35.596 -20.773 6.153 1.00 69.00 182 LYS A C 1
ATOM 1450 O O . LYS A 1 182 ? -35.477 -21.995 6.152 1.00 69.00 182 LYS A O 1
ATOM 1455 N N . TRP A 1 183 ? -36.345 -20.124 7.045 1.00 64.06 183 TRP A N 1
ATOM 1456 C CA . TRP A 1 183 ? -37.129 -20.792 8.095 1.00 64.06 183 TRP A CA 1
ATOM 1457 C C . TRP A 1 183 ? -38.632 -20.885 7.777 1.00 64.06 183 TRP A C 1
ATOM 1459 O O . TRP A 1 183 ? -39.366 -21.465 8.574 1.00 64.06 183 TRP A O 1
ATOM 1469 N N . SER A 1 184 ? -39.103 -20.341 6.645 1.00 60.56 184 SER A N 1
ATOM 1470 C CA . SER A 1 184 ? -40.519 -20.396 6.233 1.00 60.56 184 SER A CA 1
ATOM 1471 C C . SER A 1 184 ? -40.859 -21.518 5.236 1.00 60.56 184 SER A C 1
ATOM 1473 O O . SER A 1 184 ? -42.016 -21.624 4.825 1.00 60.56 184 SER A O 1
ATOM 1475 N N . SER A 1 185 ? -39.877 -22.359 4.871 1.00 54.53 185 SER A N 1
ATOM 1476 C CA . SER A 1 185 ? -40.045 -23.575 4.047 1.00 54.53 185 SER A CA 1
ATOM 1477 C C . SER A 1 185 ? -40.030 -24.860 4.866 1.00 54.53 185 SER A C 1
ATOM 1479 O O . SER A 1 185 ? -39.213 -24.951 5.809 1.00 54.53 185 SER A O 1
#

Radius of gyration: 33.11 Å; chains: 1; bounding box: 78×52×82 Å

Secondary structure (DSSP, 8-state):
--SSSSSSSS----PPP---PPPPHHHHHHHHHHHTT-TTTHHHHHHHHHHHHHHHHHHHHHHHHHS--HHHHHHT------------PPPHHHHHHHHHHTSS-TTSS----SSPPPSS------TTSPPPHHHHHHHHHHHHHH----SSHHHHHHHHHHTTSSPPSS--TTTT-HHHHHT--

Foldseek 3Di:
DPPPPVVPVPPDDDPDDDDCPDDPPVQLVVLQVVLVVPVVQSVVSSVVSVVVVVVVVVVVVVCVVVVPPVVVVVVPVPDPPDDPDPDDDDDPVVVVVVVVVPPDDPPNDDDDCPDPDPPDDPPPPPPPDDDDPVRVVVVVVVVVVVDDDDPDVVSVVVVCVVVVVDADPPHDPCVPVVVVVVVVD

Organism: Engystomops pustulosus (NCBI:txid76066)

pLDDT: mean 76.14, std 17.56, range [35.53, 96.62]

Sequence (185 aa):
MYRRALLSLYGGLQLPGNREKPVSKELADAASAVASTYPSQQKQVESELLQQLRLHKQMAEEIRRKGSDISKVISGMKVKKQMPKTGKQMSPEEREFMRDATKKSLYSGKRLKIFPVPAALETSIGTEVSPNLWDLELAKEIAFISEHPPRNGFEEMIQWTKEGKLWTFPVDNEAGLYEEQKWSS

InterPro domains:
  IPR026299 Mitochondrial 28S ribosomal protein S31 [PF15433] (19-182)
  IPR026299 Mitochondrial 28S ribosomal protein S31 [PTHR13231] (19-182)